Protein 1HTH (pdb70)

Sequence (31 aa):
SVSEIQLHNLGHLNEERVEWLRKKLQDVHNFSVSEIQLHNLGHLNEERVEWLRKKLQDVHNFSVSEIQLHNLGHLNEERVEWLRKKLQDVHNFSVSEIQLHNLGHLNEERVEWLRKKLQDVHNFSVSEIQLHNLGHLNEERVEWLRKKLQDVHNFSVSEIQLHNLGHLNEERVEW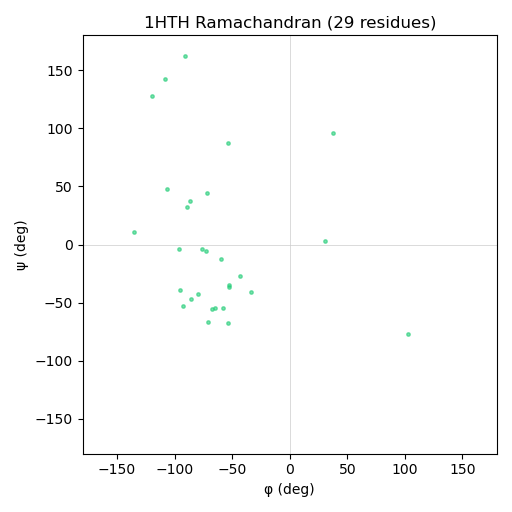LRKKLQDVHNFSVSEIQLHNLGHLNEERVEWLRKKLQDVHNFSVSEIQLHNLGHLNEERVEWLRKKLQDVHNFSVSEIQLHNLGHLNEERVEWLRKKLQDVHNFSVSEIQLHNLGHLNEERVEWLRKKLQDVHNF

Radius of gyration: 13.85 Å; Cα contacts (8 Å, |Δi|>4): 4; chains: 1; bounding box: 30×29×20 Å

GO terms:
  GO:0007186 G protein-coupled receptor signaling pathway (P, IDA)
  GO:0045944 positive regulation of transcription by RNA polymerase II (P, IDA)
  GO:0010468 regulation of gene expression (P, IDA)
  GO:0007189 adenylate cyclase-activating G protein-coupled receptor signaling pathway (P, IDA)
  GO:0009059 macromolecule biosynthetic process (P, IDA)
  GO:0051428 peptide hormone receptor binding (F, IDA)
  GO:0005179 hormone activity (F, IDA)
  GO:0005576 extracellular region (C, IDA)
  GO:0045725 positive regulation of glycogen biosynthetic process (P, IDA)
  GO:0046326 positive regulation of D-glucose import across plasma membrane (P, IDA)
  GO:0001501 skeletal system development (P, TAS)
  GO:0005179 hormone activity (F, TAS)
  GO:0046058 cAMP metabolic process (P, TAS)
  GO:0007186 G protein-coupled receptor signaling pathway (P, TAS)
  GO:0007267 cell-cell signaling (P, TAS)
  GO:0008628 hormone-mediated apoptotic signaling pathway (P, TAS)
  GO:0005576 extracellular region (C, TAS)
  GO:0005515 protein binding (F, IPI)
  GO:0010629 negative regulation of gene expression (P, IDA)
  GO:0051428 peptide hormone receptor binding (F, IMP)

Organism: Homo sapiens (NCBI:txid9606)

InterPro domains:
  IPR001415 Parathyroid hormone/parathyroid hormone-related protein [PF01279] (30-64)
  IPR001415 Parathyroid hormone/parathyroid hormone-related protein [PS00335] (33-43)
  IPR001415 Parathyroid hormone/parathyroid hormone-related protein [SM00087] (30-65)
  IPR003625 Parathyroid hormone [PIRSF001832] (1-115)
  IPR003625 Parathyroid hormone [PTHR10541] (1-115)

Solvent-accessible surface area: 3919 Å² total

Foldseek 3Di:
DDPPPPVVPPCDPVVVCVVVVVCVVVVPPPD

Nearest PDB structures (foldseek):
  2l1x-assembly1_A  TM=2.621E-01  e=1.800E-01  Homo sapiens

Structure (mmCIF, N/CA/C/O backbone):
data_1HTH
#
_entry.id   1HTH
#
_cell.length_a   1.000
_cell.length_b   1.000
_cell.length_c   1.000
_cell.angle_alpha   90.00
_cell.angle_beta   90.00
_cell.angle_gamma   90.00
#
_symmetry.space_group_name_H-M   'P 1'
#
loop_
_atom_site.group_PDB
_atom_site.id
_atom_site.type_symbol
_atom_site.label_atom_id
_atom_site.label_alt_id
_atom_site.label_comp_id
_atom_site.label_asym_id
_atom_site.label_entity_id
_atom_site.label_seq_id
_atom_site.pdbx_PDB_ins_code
_atom_site.Cartn_x
_atom_site.Cartn_y
_atom_site.Cartn_z
_atom_site.occupancy
_atom_site.B_iso_or_equiv
_atom_site.auth_seq_id
_atom_site.auth_comp_id
_atom_site.auth_asym_id
_atom_site.auth_atom_id
_atom_site.pdbx_PDB_model_num
ATOM 1 N N . SER A 1 1 ? 18.191 14.785 9.452 1.00 0.00 1 SER A N 1
ATOM 2 C CA . SER A 1 1 ? 17.152 15.150 8.448 1.00 0.00 1 SER A CA 1
ATOM 3 C C . SER A 1 1 ? 17.257 14.214 7.242 1.00 0.00 1 SER A C 1
ATOM 4 O O . SER A 1 1 ? 18.257 13.553 7.042 1.00 0.00 1 SER A O 1
ATOM 14 N N . VAL A 1 2 ? 16.234 14.156 6.434 1.00 0.00 2 VAL A N 1
ATOM 15 C CA . VAL A 1 2 ? 16.276 13.267 5.239 1.00 0.00 2 VAL A CA 1
ATOM 16 C C . VAL A 1 2 ? 16.398 14.125 3.976 1.00 0.00 2 VAL A C 1
ATOM 17 O O . VAL A 1 2 ? 15.827 15.193 3.883 1.00 0.00 2 VAL A O 1
ATOM 30 N N . SER A 1 3 ? 17.147 13.671 3.007 1.00 0.00 3 SER A N 1
ATOM 31 C CA . SER A 1 3 ? 17.313 14.469 1.759 1.00 0.00 3 SER A CA 1
ATOM 32 C C . SER A 1 3 ? 16.246 14.073 0.734 1.00 0.00 3 SER A C 1
ATOM 33 O O . SER A 1 3 ? 15.630 13.030 0.833 1.00 0.00 3 SER A O 1
ATOM 41 N N . GLU A 1 4 ? 16.027 14.903 -0.250 1.00 0.00 4 GLU A N 1
ATOM 42 C CA . GLU A 1 4 ? 15.005 14.588 -1.289 1.00 0.00 4 GLU A CA 1
ATOM 43 C C . GLU A 1 4 ? 15.442 13.350 -2.075 1.00 0.00 4 GLU A C 1
ATOM 44 O O . GLU A 1 4 ? 14.718 12.380 -2.180 1.00 0.00 4 GLU A O 1
ATOM 56 N N . ILE A 1 5 ? 16.625 13.377 -2.627 1.00 0.00 5 ILE A N 1
ATOM 57 C CA . ILE A 1 5 ? 17.117 12.203 -3.404 1.00 0.00 5 ILE A CA 1
ATOM 58 C C . ILE A 1 5 ? 17.839 11.240 -2.461 1.00 0.00 5 ILE A C 1
ATOM 59 O O . ILE A 1 5 ? 18.784 10.576 -2.841 1.00 0.00 5 ILE A O 1
ATOM 75 N N . GLN A 1 6 ? 17.408 11.163 -1.233 1.00 0.00 6 GLN A N 1
ATOM 76 C CA . GLN A 1 6 ? 18.074 10.250 -0.264 1.00 0.00 6 GLN A CA 1
ATOM 77 C C . GLN A 1 6 ? 17.584 8.817 -0.485 1.00 0.00 6 GLN A C 1
ATOM 78 O O . GLN A 1 6 ? 18.359 7.881 -0.464 1.00 0.00 6 GLN A O 1
ATOM 92 N N . LEU A 1 7 ? 16.309 8.630 -0.699 1.00 0.00 7 LEU A N 1
ATOM 93 C CA . LEU A 1 7 ? 15.800 7.247 -0.922 1.00 0.00 7 LEU A CA 1
ATOM 94 C C . LEU A 1 7 ? 16.237 6.761 -2.296 1.00 0.00 7 LEU A C 1
ATOM 95 O O . LEU A 1 7 ? 16.169 5.590 -2.613 1.00 0.00 7 LEU A O 1
ATOM 130 N N . HIS A 1 9 ? 19.290 7.287 -3.257 1.00 0.00 9 HIS A N 1
ATOM 131 C CA . HIS A 1 9 ? 20.727 6.967 -3.052 1.00 0.00 9 HIS A CA 1
ATOM 132 C C . HIS A 1 9 ? 20.853 5.523 -2.539 1.00 0.00 9 HIS A C 1
ATOM 133 O O . HIS A 1 9 ? 21.933 5.052 -2.243 1.00 0.00 9 HIS A O 1
ATOM 147 N N . ASN A 1 10 ? 19.755 4.824 -2.426 1.00 0.00 10 ASN A N 1
ATOM 148 C CA . ASN A 1 10 ? 19.813 3.420 -1.929 1.00 0.00 10 ASN A CA 1
ATOM 149 C C . ASN A 1 10 ? 19.925 2.458 -3.114 1.00 0.00 10 ASN A C 1
ATOM 150 O O . ASN A 1 10 ? 20.809 1.626 -3.167 1.00 0.00 10 ASN A O 1
ATOM 161 N N . LEU A 1 11 ? 19.039 2.565 -4.066 1.00 0.00 11 LEU A N 1
ATOM 162 C CA . LEU A 1 11 ? 19.101 1.655 -5.247 1.00 0.00 11 LEU A CA 1
ATOM 163 C C . LEU A 1 11 ? 18.898 2.467 -6.527 1.00 0.00 11 LEU A C 1
ATOM 164 O O . LEU A 1 11 ? 18.726 1.921 -7.599 1.00 0.00 11 LEU A O 1
ATOM 180 N N . GLY A 1 12 ? 18.920 3.768 -6.425 1.00 0.00 12 GLY A N 1
ATOM 181 C CA . GLY A 1 12 ? 18.731 4.614 -7.636 1.00 0.00 12 GLY A CA 1
ATOM 182 C C . GLY A 1 12 ? 20.071 5.237 -8.031 1.00 0.00 12 GLY A C 1
ATOM 183 O O . GLY A 1 12 ? 20.125 6.308 -8.603 1.00 0.00 12 GLY A O 1
ATOM 204 N N . HIS A 1 14 ? 23.453 2.907 -8.246 1.00 0.00 14 HIS A N 1
ATOM 205 C CA . HIS A 1 14 ? 24.247 1.839 -8.916 1.00 0.00 14 HIS A CA 1
ATOM 206 C C . HIS A 1 14 ? 24.493 0.694 -7.933 1.00 0.00 14 HIS A C 1
ATOM 207 O O . HIS A 1 14 ? 24.963 0.901 -6.832 1.00 0.00 14 HIS A O 1
ATOM 221 N N . LEU A 1 15 ? 24.185 -0.515 -8.319 1.00 0.00 15 LEU A N 1
ATOM 222 C CA . LEU A 1 15 ? 24.411 -1.665 -7.399 1.00 0.00 15 LEU A CA 1
ATOM 223 C C . LEU A 1 15 ? 25.907 -1.956 -7.304 1.00 0.00 15 LEU A C 1
ATOM 224 O O . LEU A 1 15 ? 26.349 -2.781 -6.529 1.00 0.00 15 LEU A O 1
ATOM 240 N N . ASN A 1 16 ? 26.680 -1.274 -8.088 1.00 0.00 16 ASN A N 1
ATOM 241 C CA . ASN A 1 16 ? 28.155 -1.479 -8.069 1.00 0.00 16 ASN A CA 1
ATOM 242 C C . ASN A 1 16 ? 28.801 -0.427 -7.163 1.00 0.00 16 ASN A C 1
ATOM 243 O O . ASN A 1 16 ? 29.995 -0.431 -6.941 1.00 0.00 16 ASN A O 1
ATOM 254 N N . GLU A 1 17 ? 28.017 0.484 -6.651 1.00 0.00 17 GLU A N 1
ATOM 255 C CA . GLU A 1 17 ? 28.574 1.550 -5.772 1.00 0.00 17 GLU A CA 1
ATOM 256 C C . GLU A 1 17 ? 28.633 1.057 -4.324 1.00 0.00 17 GLU A C 1
ATOM 257 O O . GLU A 1 17 ? 28.953 1.805 -3.421 1.00 0.00 17 GLU A O 1
ATOM 287 N N . GLU A 1 19 ? 29.557 -2.573 -3.684 1.00 0.00 19 GLU A N 1
ATOM 288 C CA . GLU A 1 19 ? 30.040 -3.982 -3.720 1.00 0.00 19 GLU A CA 1
ATOM 289 C C . GLU A 1 19 ? 31.319 -4.086 -2.888 1.00 0.00 19 GLU A C 1
ATOM 290 O O . GLU A 1 19 ? 31.305 -4.549 -1.765 1.00 0.00 19 GLU A O 1
ATOM 302 N N . ARG A 1 20 ? 32.423 -3.643 -3.425 1.00 0.00 20 ARG A N 1
ATOM 303 C CA . ARG A 1 20 ? 33.699 -3.701 -2.659 1.00 0.00 20 ARG A CA 1
ATOM 304 C C . ARG A 1 20 ? 33.810 -2.463 -1.783 1.00 0.00 20 ARG A C 1
ATOM 305 O O . ARG A 1 20 ? 34.081 -2.566 -0.617 1.00 0.00 20 ARG A O 1
ATOM 326 N N . VAL A 1 21 ? 33.556 -1.286 -2.292 1.00 0.00 21 VAL A N 1
ATOM 327 C CA . VAL A 1 21 ? 33.634 -0.092 -1.393 1.00 0.00 21 VAL A CA 1
ATOM 328 C C . VAL A 1 21 ? 32.953 -0.464 -0.075 1.00 0.00 21 VAL A C 1
ATOM 329 O O . VAL A 1 21 ? 33.303 0.015 0.986 1.00 0.00 21 VAL A O 1
ATOM 342 N N . GLU A 1 22 ? 32.030 -1.381 -0.146 1.00 0.00 22 GLU A N 1
ATOM 343 C CA . GLU A 1 22 ? 31.363 -1.881 1.074 1.00 0.00 22 GLU A CA 1
ATOM 344 C C . GLU A 1 22 ? 32.370 -2.725 1.837 1.00 0.00 22 GLU A C 1
ATOM 345 O O . GLU A 1 22 ? 32.780 -2.424 2.941 1.00 0.00 22 GLU A O 1
ATOM 357 N N . TRP A 1 23 ? 32.711 -3.820 1.238 1.00 0.00 23 TRP A N 1
ATOM 358 C CA . TRP A 1 23 ? 33.626 -4.779 1.862 1.00 0.00 23 TRP A CA 1
ATOM 359 C C . TRP A 1 23 ? 35.019 -4.174 1.959 1.00 0.00 23 TRP A C 1
ATOM 360 O O . TRP A 1 23 ? 35.583 -4.091 3.030 1.00 0.00 23 TRP A O 1
ATOM 381 N N . LEU A 1 24 ? 35.565 -3.740 0.868 1.00 0.00 24 LEU A N 1
ATOM 382 C CA . LEU A 1 24 ? 36.916 -3.110 0.881 1.00 0.00 24 LEU A CA 1
ATOM 383 C C . LEU A 1 24 ? 37.132 -2.339 2.190 1.00 0.00 24 LEU A C 1
ATOM 384 O O . LEU A 1 24 ? 38.198 -2.367 2.772 1.00 0.00 24 LEU A O 1
ATOM 400 N N . ARG A 1 25 ? 36.124 -1.646 2.651 1.00 0.00 25 ARG A N 1
ATOM 401 C CA . ARG A 1 25 ? 36.259 -0.865 3.915 1.00 0.00 25 ARG A CA 1
ATOM 402 C C . ARG A 1 25 ? 36.647 -1.799 5.065 1.00 0.00 25 ARG A C 1
ATOM 403 O O . ARG A 1 25 ? 37.627 -1.583 5.750 1.00 0.00 25 ARG A O 1
ATOM 424 N N . LYS A 1 26 ? 35.881 -2.831 5.288 1.00 0.00 26 LYS A N 1
ATOM 425 C CA . LYS A 1 26 ? 36.197 -3.774 6.399 1.00 0.00 26 LYS A CA 1
ATOM 426 C C . LYS A 1 26 ? 37.582 -4.397 6.185 1.00 0.00 26 LYS A C 1
ATOM 427 O O . LYS A 1 26 ? 38.134 -5.017 7.072 1.00 0.00 26 LYS A O 1
ATOM 446 N N . LYS A 1 27 ? 38.146 -4.243 5.018 1.00 0.00 27 LYS A N 1
ATOM 447 C CA . LYS A 1 27 ? 39.491 -4.834 4.757 1.00 0.00 27 LYS A CA 1
ATOM 448 C C . LYS A 1 27 ? 40.473 -4.398 5.848 1.00 0.00 27 LYS A C 1
ATOM 449 O O . LYS A 1 27 ? 41.350 -5.144 6.239 1.00 0.00 27 LYS A O 1
ATOM 468 N N . LEU A 1 28 ? 40.342 -3.197 6.339 1.00 0.00 28 LEU A N 1
ATOM 469 C CA . LEU A 1 28 ? 41.277 -2.720 7.399 1.00 0.00 28 LEU A CA 1
ATOM 470 C C . LEU A 1 28 ? 40.653 -2.937 8.779 1.00 0.00 28 LEU A C 1
ATOM 471 O O . LEU A 1 28 ? 41.326 -3.299 9.723 1.00 0.00 28 LEU A O 1
ATOM 487 N N . GLN A 1 29 ? 39.374 -2.717 8.907 1.00 0.00 29 GLN A N 1
ATOM 488 C CA . GLN A 1 29 ? 38.715 -2.908 10.230 1.00 0.00 29 GLN A CA 1
ATOM 489 C C . GLN A 1 29 ? 39.024 -4.311 10.759 1.00 0.00 29 GLN A C 1
ATOM 490 O O . GLN A 1 29 ? 39.721 -4.474 11.741 1.00 0.00 29 GLN A O 1
ATOM 504 N N . ASP A 1 30 ? 38.513 -5.325 10.116 1.00 0.00 30 ASP A N 1
ATOM 505 C CA . ASP A 1 30 ? 38.784 -6.714 10.585 1.00 0.00 30 ASP A CA 1
ATOM 506 C C . ASP A 1 30 ? 40.207 -7.121 10.193 1.00 0.00 30 ASP A C 1
ATOM 507 O O . ASP A 1 30 ? 40.667 -8.188 10.539 1.00 0.00 30 ASP A O 1
ATOM 516 N N . VAL A 1 31 ? 40.900 -6.273 9.474 1.00 0.00 31 VAL A N 1
ATOM 517 C CA . VAL A 1 31 ? 42.298 -6.588 9.048 1.00 0.00 31 VAL A CA 1
ATOM 518 C C . VAL A 1 31 ? 42.436 -8.074 8.706 1.00 0.00 31 VAL A C 1
ATOM 519 O O . VAL A 1 31 ? 42.644 -8.902 9.567 1.00 0.00 31 VAL A O 1
ATOM 532 N N . HIS A 1 32 ? 42.331 -8.412 7.448 1.00 0.00 32 HIS A N 1
ATOM 533 C CA . HIS A 1 32 ? 42.462 -9.836 7.032 1.00 0.00 32 HIS A CA 1
ATOM 534 C C . HIS A 1 32 ? 43.776 -10.402 7.568 1.00 0.00 32 HIS A C 1
ATOM 535 O O . HIS A 1 32 ? 44.794 -10.380 6.904 1.00 0.00 32 HIS A O 1
ATOM 549 N N . ASN A 1 33 ? 43.758 -10.904 8.767 1.00 0.00 33 ASN A N 1
ATOM 550 C CA . ASN A 1 33 ? 45.001 -11.472 9.362 1.00 0.00 33 ASN A CA 1
ATOM 551 C C . ASN A 1 33 ? 45.601 -12.509 8.410 1.00 0.00 33 ASN A C 1
ATOM 552 O O . ASN A 1 33 ? 46.804 -12.630 8.287 1.00 0.00 33 ASN A O 1
ATOM 563 N N . PHE A 1 34 ? 44.773 -13.261 7.737 1.00 0.00 34 PHE A N 1
ATOM 564 C CA . PHE A 1 34 ? 45.297 -14.291 6.795 1.00 0.00 34 PHE A CA 1
ATOM 565 C C . PHE A 1 34 ? 46.107 -15.330 7.572 1.00 0.00 34 PHE A C 1
ATOM 566 O O . PHE A 1 34 ? 46.297 -15.135 8.762 1.00 0.00 34 PHE A O 1
ATOM 584 N N . SER A 1 1 ? 4.788 -16.403 -5.283 1.00 0.00 1 SER A N 2
ATOM 585 C CA . SER A 1 1 ? 5.348 -15.606 -6.411 1.00 0.00 1 SER A CA 2
ATOM 586 C C . SER A 1 1 ? 6.262 -14.510 -5.860 1.00 0.00 1 SER A C 2
ATOM 587 O O . SER A 1 1 ? 5.834 -13.648 -5.117 1.00 0.00 1 SER A O 2
ATOM 597 N N . VAL A 1 2 ? 7.517 -14.531 -6.219 1.00 0.00 2 VAL A N 2
ATOM 598 C CA . VAL A 1 2 ? 8.452 -13.487 -5.715 1.00 0.00 2 VAL A CA 2
ATOM 599 C C . VAL A 1 2 ? 9.229 -12.890 -6.889 1.00 0.00 2 VAL A C 2
ATOM 600 O O . VAL A 1 2 ? 9.568 -13.575 -7.835 1.00 0.00 2 VAL A O 2
ATOM 613 N N . SER A 1 3 ? 9.514 -11.617 -6.839 1.00 0.00 3 SER A N 2
ATOM 614 C CA . SER A 1 3 ? 10.270 -10.976 -7.953 1.00 0.00 3 SER A CA 2
ATOM 615 C C . SER A 1 3 ? 11.764 -10.975 -7.622 1.00 0.00 3 SER A C 2
ATOM 616 O O . SER A 1 3 ? 12.204 -10.322 -6.697 1.00 0.00 3 SER A O 2
ATOM 624 N N . GLU A 1 4 ? 12.548 -11.702 -8.371 1.00 0.00 4 GLU A N 2
ATOM 625 C CA . GLU A 1 4 ? 14.012 -11.740 -8.098 1.00 0.00 4 GLU A CA 2
ATOM 626 C C . GLU A 1 4 ? 14.610 -10.351 -8.330 1.00 0.00 4 GLU A C 2
ATOM 627 O O . GLU A 1 4 ? 15.466 -9.903 -7.593 1.00 0.00 4 GLU A O 2
ATOM 639 N N . ILE A 1 5 ? 14.168 -9.668 -9.349 1.00 0.00 5 ILE A N 2
ATOM 640 C CA . ILE A 1 5 ? 14.716 -8.311 -9.627 1.00 0.00 5 ILE A CA 2
ATOM 641 C C . ILE A 1 5 ? 13.867 -7.259 -8.913 1.00 0.00 5 ILE A C 2
ATOM 642 O O . ILE A 1 5 ? 13.627 -6.185 -9.429 1.00 0.00 5 ILE A O 2
ATOM 658 N N . GLN A 1 6 ? 13.413 -7.555 -7.726 1.00 0.00 6 GLN A N 2
ATOM 659 C CA . GLN A 1 6 ? 12.584 -6.569 -6.978 1.00 0.00 6 GLN A CA 2
ATOM 660 C C . GLN A 1 6 ? 13.193 -6.349 -5.593 1.00 0.00 6 GLN A C 2
ATOM 661 O O . GLN A 1 6 ? 13.324 -5.230 -5.137 1.00 0.00 6 GLN A O 2
ATOM 675 N N . LEU A 1 7 ? 13.575 -7.401 -4.919 1.00 0.00 7 LEU A N 2
ATOM 676 C CA . LEU A 1 7 ? 14.180 -7.225 -3.570 1.00 0.00 7 LEU A CA 2
ATOM 677 C C . LEU A 1 7 ? 15.571 -6.623 -3.715 1.00 0.00 7 LEU A C 2
ATOM 678 O O . LEU A 1 7 ? 16.177 -6.176 -2.762 1.00 0.00 7 LEU A O 2
ATOM 713 N N . HIS A 1 9 ? 15.977 -4.136 -5.829 1.00 0.00 9 HIS A N 2
ATOM 714 C CA . HIS A 1 9 ? 15.622 -2.712 -6.052 1.00 0.00 9 HIS A CA 2
ATOM 715 C C . HIS A 1 9 ? 15.352 -2.061 -4.686 1.00 0.00 9 HIS A C 2
ATOM 716 O O . HIS A 1 9 ? 15.192 -0.861 -4.577 1.00 0.00 9 HIS A O 2
ATOM 730 N N . ASN A 1 10 ? 15.299 -2.853 -3.645 1.00 0.00 10 ASN A N 2
ATOM 731 C CA . ASN A 1 10 ? 15.039 -2.299 -2.288 1.00 0.00 10 ASN A CA 2
ATOM 732 C C . ASN A 1 10 ? 16.175 -1.352 -1.900 1.00 0.00 10 ASN A C 2
ATOM 733 O O . ASN A 1 10 ? 16.022 -0.498 -1.050 1.00 0.00 10 ASN A O 2
ATOM 744 N N . LEU A 1 11 ? 17.316 -1.498 -2.514 1.00 0.00 11 LEU A N 2
ATOM 745 C CA . LEU A 1 11 ? 18.461 -0.608 -2.179 1.00 0.00 11 LEU A CA 2
ATOM 746 C C . LEU A 1 11 ? 18.354 0.683 -2.992 1.00 0.00 11 LEU A C 2
ATOM 747 O O . LEU A 1 11 ? 17.779 1.659 -2.552 1.00 0.00 11 LEU A O 2
ATOM 763 N N . GLY A 1 12 ? 18.898 0.695 -4.178 1.00 0.00 12 GLY A N 2
ATOM 764 C CA . GLY A 1 12 ? 18.822 1.922 -5.020 1.00 0.00 12 GLY A CA 2
ATOM 765 C C . GLY A 1 12 ? 20.053 2.794 -4.773 1.00 0.00 12 GLY A C 2
ATOM 766 O O . GLY A 1 12 ? 20.468 3.552 -5.627 1.00 0.00 12 GLY A O 2
ATOM 787 N N . HIS A 1 14 ? 21.662 5.743 -2.340 1.00 0.00 14 HIS A N 2
ATOM 788 C CA . HIS A 1 14 ? 21.301 7.189 -2.358 1.00 0.00 14 HIS A CA 2
ATOM 789 C C . HIS A 1 14 ? 22.501 8.032 -1.896 1.00 0.00 14 HIS A C 2
ATOM 790 O O . HIS A 1 14 ? 23.570 7.960 -2.470 1.00 0.00 14 HIS A O 2
ATOM 804 N N . LEU A 1 15 ? 22.344 8.830 -0.865 1.00 0.00 15 LEU A N 2
ATOM 805 C CA . LEU A 1 15 ? 23.487 9.659 -0.388 1.00 0.00 15 LEU A CA 2
ATOM 806 C C . LEU A 1 15 ? 24.318 8.847 0.600 1.00 0.00 15 LEU A C 2
ATOM 807 O O . LEU A 1 15 ? 25.135 9.375 1.329 1.00 0.00 15 LEU A O 2
ATOM 823 N N . ASN A 1 16 ? 24.111 7.564 0.630 1.00 0.00 16 ASN A N 2
ATOM 824 C CA . ASN A 1 16 ? 24.880 6.701 1.571 1.00 0.00 16 ASN A CA 2
ATOM 825 C C . ASN A 1 16 ? 26.134 6.168 0.874 1.00 0.00 16 ASN A C 2
ATOM 826 O O . ASN A 1 16 ? 26.918 5.446 1.458 1.00 0.00 16 ASN A O 2
ATOM 837 N N . GLU A 1 17 ? 26.329 6.507 -0.370 1.00 0.00 17 GLU A N 2
ATOM 838 C CA . GLU A 1 17 ? 27.530 6.006 -1.095 1.00 0.00 17 GLU A CA 2
ATOM 839 C C . GLU A 1 17 ? 28.656 7.040 -1.020 1.00 0.00 17 GLU A C 2
ATOM 840 O O . GLU A 1 17 ? 29.822 6.702 -1.078 1.00 0.00 17 GLU A O 2
ATOM 870 N N . GLU A 1 19 ? 29.297 8.790 1.510 1.00 0.00 19 GLU A N 2
ATOM 871 C CA . GLU A 1 19 ? 29.621 8.984 2.953 1.00 0.00 19 GLU A CA 2
ATOM 872 C C . GLU A 1 19 ? 30.794 8.072 3.316 1.00 0.00 19 GLU A C 2
ATOM 873 O O . GLU A 1 19 ? 31.606 8.381 4.165 1.00 0.00 19 GLU A O 2
ATOM 885 N N . ARG A 1 20 ? 30.880 6.948 2.663 1.00 0.00 20 ARG A N 2
ATOM 886 C CA . ARG A 1 20 ? 31.987 5.988 2.934 1.00 0.00 20 ARG A CA 2
ATOM 887 C C . ARG A 1 20 ? 33.230 6.418 2.172 1.00 0.00 20 ARG A C 2
ATOM 888 O O . ARG A 1 20 ? 34.312 6.362 2.692 1.00 0.00 20 ARG A O 2
ATOM 909 N N . VAL A 1 21 ? 33.112 6.886 0.961 1.00 0.00 21 VAL A N 2
ATOM 910 C CA . VAL A 1 21 ? 34.350 7.329 0.255 1.00 0.00 21 VAL A CA 2
ATOM 911 C C . VAL A 1 21 ? 35.177 8.146 1.243 1.00 0.00 21 VAL A C 2
ATOM 912 O O . VAL A 1 21 ? 36.391 8.179 1.194 1.00 0.00 21 VAL A O 2
ATOM 925 N N . GLU A 1 22 ? 34.510 8.743 2.188 1.00 0.00 22 GLU A N 2
ATOM 926 C CA . GLU A 1 22 ? 35.214 9.492 3.248 1.00 0.00 22 GLU A CA 2
ATOM 927 C C . GLU A 1 22 ? 35.907 8.478 4.132 1.00 0.00 22 GLU A C 2
ATOM 928 O O . GLU A 1 22 ? 37.116 8.365 4.191 1.00 0.00 22 GLU A O 2
ATOM 940 N N . TRP A 1 23 ? 35.097 7.776 4.854 1.00 0.00 23 TRP A N 2
ATOM 941 C CA . TRP A 1 23 ? 35.590 6.780 5.805 1.00 0.00 23 TRP A CA 2
ATOM 942 C C . TRP A 1 23 ? 36.363 5.710 5.060 1.00 0.00 23 TRP A C 2
ATOM 943 O O . TRP A 1 23 ? 37.525 5.480 5.330 1.00 0.00 23 TRP A O 2
ATOM 964 N N . LEU A 1 24 ? 35.732 5.048 4.143 1.00 0.00 24 LEU A N 2
ATOM 965 C CA . LEU A 1 24 ? 36.409 3.971 3.377 1.00 0.00 24 LEU A CA 2
ATOM 966 C C . LEU A 1 24 ? 37.883 4.320 3.153 1.00 0.00 24 LEU A C 2
ATOM 967 O O . LEU A 1 24 ? 38.765 3.532 3.428 1.00 0.00 24 LEU A O 2
ATOM 983 N N . ARG A 1 25 ? 38.158 5.498 2.663 1.00 0.00 25 ARG A N 2
ATOM 984 C CA . ARG A 1 25 ? 39.575 5.892 2.435 1.00 0.00 25 ARG A CA 2
ATOM 985 C C . ARG A 1 25 ? 40.380 5.612 3.704 1.00 0.00 25 ARG A C 2
ATOM 986 O O . ARG A 1 25 ? 41.329 4.853 3.696 1.00 0.00 25 ARG A O 2
ATOM 1007 N N . LYS A 1 26 ? 39.999 6.211 4.799 1.00 0.00 26 LYS A N 2
ATOM 1008 C CA . LYS A 1 26 ? 40.729 5.973 6.074 1.00 0.00 26 LYS A CA 2
ATOM 1009 C C . LYS A 1 26 ? 40.314 4.610 6.634 1.00 0.00 26 LYS A C 2
ATOM 1010 O O . LYS A 1 26 ? 39.732 3.802 5.938 1.00 0.00 26 LYS A O 2
ATOM 1029 N N . LYS A 1 27 ? 40.608 4.341 7.878 1.00 0.00 27 LYS A N 2
ATOM 1030 C CA . LYS A 1 27 ? 40.225 3.023 8.461 1.00 0.00 27 LYS A CA 2
ATOM 1031 C C . LYS A 1 27 ? 40.927 1.909 7.684 1.00 0.00 27 LYS A C 2
ATOM 1032 O O . LYS A 1 27 ? 42.017 1.495 8.027 1.00 0.00 27 LYS A O 2
ATOM 1051 N N . LEU A 1 28 ? 40.320 1.422 6.636 1.00 0.00 28 LEU A N 2
ATOM 1052 C CA . LEU A 1 28 ? 40.968 0.341 5.843 1.00 0.00 28 LEU A CA 2
ATOM 1053 C C . LEU A 1 28 ? 42.433 0.710 5.604 1.00 0.00 28 LEU A C 2
ATOM 1054 O O . LEU A 1 28 ? 43.326 -0.090 5.800 1.00 0.00 28 LEU A O 2
ATOM 1070 N N . GLN A 1 29 ? 42.686 1.920 5.186 1.00 0.00 29 GLN A N 2
ATOM 1071 C CA . GLN A 1 29 ? 44.092 2.345 4.939 1.00 0.00 29 GLN A CA 2
ATOM 1072 C C . GLN A 1 29 ? 44.965 1.904 6.115 1.00 0.00 29 GLN A C 2
ATOM 1073 O O . GLN A 1 29 ? 44.967 2.519 7.163 1.00 0.00 29 GLN A O 2
ATOM 1087 N N . ASP A 1 30 ? 45.705 0.843 5.952 1.00 0.00 30 ASP A N 2
ATOM 1088 C CA . ASP A 1 30 ? 46.575 0.366 7.063 1.00 0.00 30 ASP A CA 2
ATOM 1089 C C . ASP A 1 30 ? 47.312 -0.900 6.622 1.00 0.00 30 ASP A C 2
ATOM 1090 O O . ASP A 1 30 ? 48.470 -1.094 6.934 1.00 0.00 30 ASP A O 2
ATOM 1099 N N . VAL A 1 31 ? 46.647 -1.760 5.899 1.00 0.00 31 VAL A N 2
ATOM 1100 C CA . VAL A 1 31 ? 47.299 -3.018 5.428 1.00 0.00 31 VAL A CA 2
ATOM 1101 C C . VAL A 1 31 ? 48.168 -3.612 6.540 1.00 0.00 31 VAL A C 2
ATOM 1102 O O . VAL A 1 31 ? 49.121 -4.319 6.278 1.00 0.00 31 VAL A O 2
ATOM 1115 N N . HIS A 1 32 ? 47.840 -3.341 7.777 1.00 0.00 32 HIS A N 2
ATOM 1116 C CA . HIS A 1 32 ? 48.639 -3.895 8.913 1.00 0.00 32 HIS A CA 2
ATOM 1117 C C . HIS A 1 32 ? 50.131 -3.870 8.567 1.00 0.00 32 HIS A C 2
ATOM 1118 O O . HIS A 1 32 ? 50.826 -4.858 8.701 1.00 0.00 32 HIS A O 2
ATOM 1132 N N . ASN A 1 33 ? 50.629 -2.748 8.125 1.00 0.00 33 ASN A N 2
ATOM 1133 C CA . ASN A 1 33 ? 52.075 -2.661 7.774 1.00 0.00 33 ASN A CA 2
ATOM 1134 C C . ASN A 1 33 ? 52.864 -2.172 8.990 1.00 0.00 33 ASN A C 2
ATOM 1135 O O . ASN A 1 33 ? 53.875 -1.511 8.861 1.00 0.00 33 ASN A O 2
ATOM 1146 N N . PHE A 1 34 ? 52.405 -2.488 10.171 1.00 0.00 34 PHE A N 2
ATOM 1147 C CA . PHE A 1 34 ? 53.121 -2.037 11.402 1.00 0.00 34 PHE A CA 2
ATOM 1148 C C . PHE A 1 34 ? 53.562 -0.582 11.229 1.00 0.00 34 PHE A C 2
ATOM 1149 O O . PHE A 1 34 ? 54.645 -0.254 11.683 1.00 0.00 34 PHE A O 2
ATOM 1167 N N . SER A 1 1 ? 24.687 17.855 -13.654 1.00 0.00 1 SER A N 3
ATOM 1168 C CA . SER A 1 1 ? 23.303 17.329 -13.819 1.00 0.00 1 SER A CA 3
ATOM 1169 C C . SER A 1 1 ? 23.222 15.915 -13.241 1.00 0.00 1 SER A C 3
ATOM 1170 O O . SER A 1 1 ? 22.781 14.991 -13.896 1.00 0.00 1 SER A O 3
ATOM 1180 N N . VAL A 1 2 ? 23.646 15.736 -12.020 1.00 0.00 2 VAL A N 3
ATOM 1181 C CA . VAL A 1 2 ? 23.592 14.379 -11.406 1.00 0.00 2 VAL A CA 3
ATOM 1182 C C . VAL A 1 2 ? 22.841 14.448 -10.073 1.00 0.00 2 VAL A C 3
ATOM 1183 O O . VAL A 1 2 ? 23.136 15.265 -9.224 1.00 0.00 2 VAL A O 3
ATOM 1196 N N . SER A 1 3 ? 21.873 13.593 -9.886 1.00 0.00 3 SER A N 3
ATOM 1197 C CA . SER A 1 3 ? 21.101 13.602 -8.611 1.00 0.00 3 SER A CA 3
ATOM 1198 C C . SER A 1 3 ? 21.739 12.621 -7.627 1.00 0.00 3 SER A C 3
ATOM 1199 O O . SER A 1 3 ? 21.095 12.118 -6.727 1.00 0.00 3 SER A O 3
ATOM 1207 N N . GLU A 1 4 ? 22.998 12.341 -7.799 1.00 0.00 4 GLU A N 3
ATOM 1208 C CA . GLU A 1 4 ? 23.690 11.386 -6.887 1.00 0.00 4 GLU A CA 3
ATOM 1209 C C . GLU A 1 4 ? 23.694 11.935 -5.457 1.00 0.00 4 GLU A C 3
ATOM 1210 O O . GLU A 1 4 ? 23.576 11.195 -4.500 1.00 0.00 4 GLU A O 3
ATOM 1222 N N . ILE A 1 5 ? 23.836 13.223 -5.299 1.00 0.00 5 ILE A N 3
ATOM 1223 C CA . ILE A 1 5 ? 23.855 13.804 -3.926 1.00 0.00 5 ILE A CA 3
ATOM 1224 C C . ILE A 1 5 ? 22.432 14.154 -3.495 1.00 0.00 5 ILE A C 3
ATOM 1225 O O . ILE A 1 5 ? 22.217 14.970 -2.621 1.00 0.00 5 ILE A O 3
ATOM 1241 N N . GLN A 1 6 ? 21.459 13.533 -4.095 1.00 0.00 6 GLN A N 3
ATOM 1242 C CA . GLN A 1 6 ? 20.046 13.814 -3.718 1.00 0.00 6 GLN A CA 3
ATOM 1243 C C . GLN A 1 6 ? 19.419 12.531 -3.177 1.00 0.00 6 GLN A C 3
ATOM 1244 O O . GLN A 1 6 ? 18.770 12.533 -2.150 1.00 0.00 6 GLN A O 3
ATOM 1258 N N . LEU A 1 7 ? 19.620 11.428 -3.849 1.00 0.00 7 LEU A N 3
ATOM 1259 C CA . LEU A 1 7 ? 19.043 10.152 -3.349 1.00 0.00 7 LEU A CA 3
ATOM 1260 C C . LEU A 1 7 ? 19.778 9.736 -2.079 1.00 0.00 7 LEU A C 3
ATOM 1261 O O . LEU A 1 7 ? 19.379 8.829 -1.375 1.00 0.00 7 LEU A O 3
ATOM 1296 N N . HIS A 1 9 ? 20.354 12.010 0.253 1.00 0.00 9 HIS A N 3
ATOM 1297 C CA . HIS A 1 9 ? 19.734 12.887 1.280 1.00 0.00 9 HIS A CA 3
ATOM 1298 C C . HIS A 1 9 ? 18.582 12.130 1.956 1.00 0.00 9 HIS A C 3
ATOM 1299 O O . HIS A 1 9 ? 18.453 12.122 3.165 1.00 0.00 9 HIS A O 3
ATOM 1313 N N . ASN A 1 10 ? 17.747 11.497 1.179 1.00 0.00 10 ASN A N 3
ATOM 1314 C CA . ASN A 1 10 ? 16.603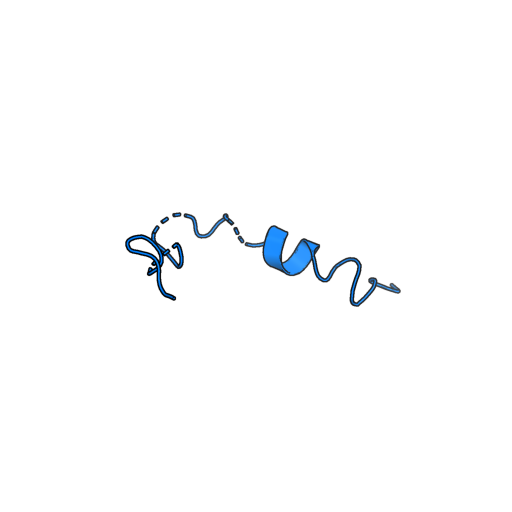 10.743 1.763 1.00 0.00 10 ASN A CA 3
ATOM 1315 C C . ASN A 1 10 ? 17.130 9.627 2.667 1.00 0.00 10 ASN A C 3
ATOM 1316 O O . ASN A 1 10 ? 16.418 9.108 3.503 1.00 0.00 10 ASN A O 3
ATOM 1327 N N . LEU A 1 11 ? 18.370 9.249 2.507 1.00 0.00 11 LEU A N 3
ATOM 1328 C CA . LEU A 1 11 ? 18.928 8.163 3.361 1.00 0.00 11 LEU A CA 3
ATOM 1329 C C . LEU A 1 11 ? 20.209 8.643 4.043 1.00 0.00 11 LEU A C 3
ATOM 1330 O O . LEU A 1 11 ? 21.304 8.298 3.644 1.00 0.00 11 LEU A O 3
ATOM 1346 N N . GLY A 1 12 ? 20.082 9.432 5.073 1.00 0.00 12 GLY A N 3
ATOM 1347 C CA . GLY A 1 12 ? 21.293 9.929 5.786 1.00 0.00 12 GLY A CA 3
ATOM 1348 C C . GLY A 1 12 ? 21.532 9.067 7.026 1.00 0.00 12 GLY A C 3
ATOM 1349 O O . GLY A 1 12 ? 22.411 8.229 7.042 1.00 0.00 12 GLY A O 3
ATOM 1370 N N . HIS A 1 14 ? 23.262 9.017 9.294 1.00 0.00 14 HIS A N 3
ATOM 1371 C CA . HIS A 1 14 ? 24.702 8.705 9.498 1.00 0.00 14 HIS A CA 3
ATOM 1372 C C . HIS A 1 14 ? 25.183 7.789 8.370 1.00 0.00 14 HIS A C 3
ATOM 1373 O O . HIS A 1 14 ? 24.597 6.757 8.107 1.00 0.00 14 HIS A O 3
ATOM 1387 N N . LEU A 1 15 ? 26.242 8.153 7.701 1.00 0.00 15 LEU A N 3
ATOM 1388 C CA . LEU A 1 15 ? 26.750 7.295 6.592 1.00 0.00 15 LEU A CA 3
ATOM 1389 C C . LEU A 1 15 ? 27.722 6.255 7.152 1.00 0.00 15 LEU A C 3
ATOM 1390 O O . LEU A 1 15 ? 28.555 5.722 6.446 1.00 0.00 15 LEU A O 3
ATOM 1406 N N . ASN A 1 16 ? 27.623 5.966 8.419 1.00 0.00 16 ASN A N 3
ATOM 1407 C CA . ASN A 1 16 ? 28.538 4.964 9.037 1.00 0.00 16 ASN A CA 3
ATOM 1408 C C . ASN A 1 16 ? 27.908 3.569 8.967 1.00 0.00 16 ASN A C 3
ATOM 1409 O O . ASN A 1 16 ? 28.508 2.587 9.357 1.00 0.00 16 ASN A O 3
ATOM 1420 N N . GLU A 1 17 ? 26.700 3.474 8.483 1.00 0.00 17 GLU A N 3
ATOM 1421 C CA . GLU A 1 17 ? 26.032 2.145 8.401 1.00 0.00 17 GLU A CA 3
ATOM 1422 C C . GLU A 1 17 ? 26.556 1.372 7.190 1.00 0.00 17 GLU A C 3
ATOM 1423 O O . GLU A 1 17 ? 26.789 0.181 7.256 1.00 0.00 17 GLU A O 3
ATOM 1453 N N . GLU A 1 19 ? 29.430 1.638 5.854 1.00 0.00 19 GLU A N 3
ATOM 1454 C CA . GLU A 1 19 ? 30.910 1.825 5.807 1.00 0.00 19 GLU A CA 3
ATOM 1455 C C . GLU A 1 19 ? 31.600 0.468 5.633 1.00 0.00 19 GLU A C 3
ATOM 1456 O O . GLU A 1 19 ? 32.472 0.309 4.803 1.00 0.00 19 GLU A O 3
ATOM 1468 N N . ARG A 1 20 ? 31.219 -0.511 6.409 1.00 0.00 20 ARG A N 3
ATOM 1469 C CA . ARG A 1 20 ? 31.858 -1.854 6.283 1.00 0.00 20 ARG A CA 3
ATOM 1470 C C . ARG A 1 20 ? 31.160 -2.640 5.182 1.00 0.00 20 ARG A C 3
ATOM 1471 O O . ARG A 1 20 ? 31.786 -3.074 4.254 1.00 0.00 20 ARG A O 3
ATOM 1492 N N . VAL A 1 21 ? 29.866 -2.811 5.224 1.00 0.00 21 VAL A N 3
ATOM 1493 C CA . VAL A 1 21 ? 29.223 -3.560 4.100 1.00 0.00 21 VAL A CA 3
ATOM 1494 C C . VAL A 1 21 ? 29.822 -3.029 2.796 1.00 0.00 21 VAL A C 3
ATOM 1495 O O . VAL A 1 21 ? 29.933 -3.724 1.806 1.00 0.00 21 VAL A O 3
ATOM 1508 N N . GLU A 1 22 ? 30.273 -1.805 2.838 1.00 0.00 22 GLU A N 3
ATOM 1509 C CA . GLU A 1 22 ? 30.949 -1.197 1.672 1.00 0.00 22 GLU A CA 3
ATOM 1510 C C . GLU A 1 22 ? 32.308 -1.861 1.525 1.00 0.00 22 GLU A C 3
ATOM 1511 O O . GLU A 1 22 ? 32.610 -2.545 0.568 1.00 0.00 22 GLU A O 3
ATOM 1523 N N . TRP A 1 23 ? 33.132 -1.587 2.482 1.00 0.00 23 TRP A N 3
ATOM 1524 C CA . TRP A 1 23 ? 34.510 -2.087 2.486 1.00 0.00 23 TRP A CA 3
ATOM 1525 C C . TRP A 1 23 ? 34.505 -3.593 2.680 1.00 0.00 23 TRP A C 3
ATOM 1526 O O . TRP A 1 23 ? 35.027 -4.328 1.869 1.00 0.00 23 TRP A O 3
ATOM 1547 N N . LEU A 1 24 ? 33.903 -4.061 3.715 1.00 0.00 24 LEU A N 3
ATOM 1548 C CA . LEU A 1 24 ? 33.830 -5.525 3.940 1.00 0.00 24 LEU A CA 3
ATOM 1549 C C . LEU A 1 24 ? 33.520 -6.232 2.612 1.00 0.00 24 LEU A C 3
ATOM 1550 O O . LEU A 1 24 ? 34.013 -7.308 2.337 1.00 0.00 24 LEU A O 3
ATOM 1566 N N . ARG A 1 25 ? 32.687 -5.635 1.796 1.00 0.00 25 ARG A N 3
ATOM 1567 C CA . ARG A 1 25 ? 32.315 -6.262 0.490 1.00 0.00 25 ARG A CA 3
ATOM 1568 C C . ARG A 1 25 ? 33.564 -6.737 -0.254 1.00 0.00 25 ARG A C 3
ATOM 1569 O O . ARG A 1 25 ? 33.618 -7.849 -0.742 1.00 0.00 25 ARG A O 3
ATOM 1590 N N . LYS A 1 26 ? 34.563 -5.904 -0.361 1.00 0.00 26 LYS A N 3
ATOM 1591 C CA . LYS A 1 26 ? 35.803 -6.306 -1.089 1.00 0.00 26 LYS A CA 3
ATOM 1592 C C . LYS A 1 26 ? 36.698 -7.173 -0.191 1.00 0.00 26 LYS A C 3
ATOM 1593 O O . LYS A 1 26 ? 37.909 -7.082 -0.242 1.00 0.00 26 LYS A O 3
ATOM 1612 N N . LYS A 1 27 ? 36.121 -8.022 0.617 1.00 0.00 27 LYS A N 3
ATOM 1613 C CA . LYS A 1 27 ? 36.944 -8.897 1.497 1.00 0.00 27 LYS A CA 3
ATOM 1614 C C . LYS A 1 27 ? 36.776 -10.346 1.039 1.00 0.00 27 LYS A C 3
ATOM 1615 O O . LYS A 1 27 ? 37.679 -11.152 1.142 1.00 0.00 27 LYS A O 3
ATOM 1634 N N . LEU A 1 28 ? 35.622 -10.678 0.528 1.00 0.00 28 LEU A N 3
ATOM 1635 C CA . LEU A 1 28 ? 35.384 -12.069 0.054 1.00 0.00 28 LEU A CA 3
ATOM 1636 C C . LEU A 1 28 ? 35.643 -12.135 -1.453 1.00 0.00 28 LEU A C 3
ATOM 1637 O O . LEU A 1 28 ? 36.050 -13.151 -1.980 1.00 0.00 28 LEU A O 3
ATOM 1653 N N . GLN A 1 29 ? 35.415 -11.053 -2.149 1.00 0.00 29 GLN A N 3
ATOM 1654 C CA . GLN A 1 29 ? 35.654 -11.048 -3.620 1.00 0.00 29 GLN A CA 3
ATOM 1655 C C . GLN A 1 29 ? 37.142 -11.277 -3.888 1.00 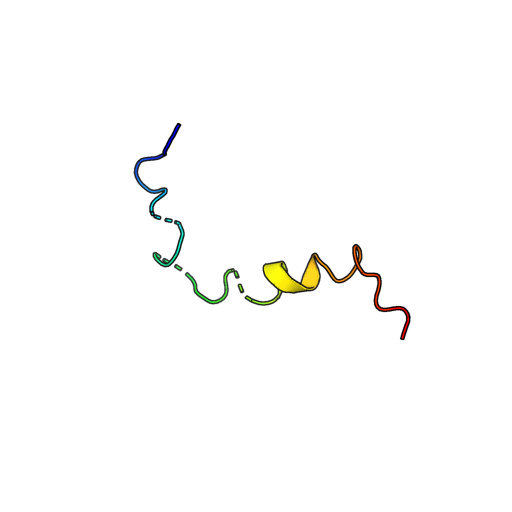0.00 29 GLN A C 3
ATOM 1656 O O . GLN A 1 29 ? 37.549 -11.541 -5.002 1.00 0.00 29 GLN A O 3
ATOM 1670 N N . ASP A 1 30 ? 37.956 -11.184 -2.873 1.00 0.00 30 ASP A N 3
ATOM 1671 C CA . ASP A 1 30 ? 39.418 -11.404 -3.068 1.00 0.00 30 ASP A CA 3
ATOM 1672 C C . ASP A 1 30 ? 39.775 -12.817 -2.606 1.00 0.00 30 ASP A C 3
ATOM 1673 O O . ASP A 1 30 ? 40.662 -13.013 -1.799 1.00 0.00 30 ASP A O 3
ATOM 1682 N N . VAL A 1 31 ? 39.087 -13.804 -3.112 1.00 0.00 31 VAL A N 3
ATOM 1683 C CA . VAL A 1 31 ? 39.382 -15.205 -2.704 1.00 0.00 31 VAL A CA 3
ATOM 1684 C C . VAL A 1 31 ? 39.915 -15.985 -3.905 1.00 0.00 31 VAL A C 3
ATOM 1685 O O . VAL A 1 31 ? 39.177 -16.652 -4.602 1.00 0.00 31 VAL A O 3
ATOM 1698 N N . HIS A 1 32 ? 41.193 -15.911 -4.148 1.00 0.00 32 HIS A N 3
ATOM 1699 C CA . HIS A 1 32 ? 41.777 -16.653 -5.299 1.00 0.00 32 HIS A CA 3
ATOM 1700 C C . HIS A 1 32 ? 42.290 -18.010 -4.815 1.00 0.00 32 HIS A C 3
ATOM 1701 O O . HIS A 1 32 ? 42.980 -18.714 -5.525 1.00 0.00 32 HIS A O 3
ATOM 1715 N N . ASN A 1 33 ? 41.957 -18.382 -3.608 1.00 0.00 33 ASN A N 3
ATOM 1716 C CA . ASN A 1 33 ? 42.423 -19.693 -3.075 1.00 0.00 33 ASN A CA 3
ATOM 1717 C C . ASN A 1 33 ? 41.683 -20.825 -3.789 1.00 0.00 33 ASN A C 3
ATOM 1718 O O . ASN A 1 33 ? 42.241 -21.868 -4.063 1.00 0.00 33 ASN A O 3
ATOM 1729 N N . PHE A 1 34 ? 40.428 -20.628 -4.091 1.00 0.00 34 PHE A N 3
ATOM 1730 C CA . PHE A 1 34 ? 39.654 -21.694 -4.787 1.00 0.00 34 PHE A CA 3
ATOM 1731 C C . PHE A 1 34 ? 39.756 -21.494 -6.300 1.00 0.00 34 PHE A C 3
ATOM 1732 O O . PHE A 1 34 ? 39.283 -20.475 -6.777 1.00 0.00 34 PHE A O 3
ATOM 1750 N N . SER A 1 1 ? -1.569 9.116 -4.092 1.00 0.00 1 SER A N 4
ATOM 1751 C CA . SER A 1 1 ? -1.067 8.954 -5.485 1.00 0.00 1 SER A CA 4
ATOM 1752 C C . SER A 1 1 ? 0.182 9.816 -5.679 1.00 0.00 1 SER A C 4
ATOM 1753 O O . SER A 1 1 ? 0.182 10.765 -6.438 1.00 0.00 1 SER A O 4
ATOM 1763 N N . VAL A 1 2 ? 1.248 9.493 -4.999 1.00 0.00 2 VAL A N 4
ATOM 1764 C CA . VAL A 1 2 ? 2.497 10.293 -5.143 1.00 0.00 2 VAL A CA 4
ATOM 1765 C C . VAL A 1 2 ? 3.620 9.379 -5.651 1.00 0.00 2 VAL A C 4
ATOM 1766 O O . VAL A 1 2 ? 3.530 8.169 -5.586 1.00 0.00 2 VAL A O 4
ATOM 1779 N N . SER A 1 3 ? 4.672 9.955 -6.163 1.00 0.00 3 SER A N 4
ATOM 1780 C CA . SER A 1 3 ? 5.802 9.135 -6.688 1.00 0.00 3 SER A CA 4
ATOM 1781 C C . SER A 1 3 ? 6.772 8.798 -5.555 1.00 0.00 3 SER A C 4
ATOM 1782 O O . SER A 1 3 ? 7.975 8.822 -5.725 1.00 0.00 3 SER A O 4
ATOM 1790 N N . GLU A 1 4 ? 6.260 8.488 -4.404 1.00 0.00 4 GLU A N 4
ATOM 1791 C CA . GLU A 1 4 ? 7.147 8.152 -3.255 1.00 0.00 4 GLU A CA 4
ATOM 1792 C C . GLU A 1 4 ? 7.975 6.910 -3.591 1.00 0.00 4 GLU A C 4
ATOM 1793 O O . GLU A 1 4 ? 9.164 6.861 -3.347 1.00 0.00 4 GLU A O 4
ATOM 1805 N N . ILE A 1 5 ? 7.357 5.904 -4.147 1.00 0.00 5 ILE A N 4
ATOM 1806 C CA . ILE A 1 5 ? 8.111 4.666 -4.495 1.00 0.00 5 ILE A CA 4
ATOM 1807 C C . ILE A 1 5 ? 8.754 4.830 -5.874 1.00 0.00 5 ILE A C 4
ATOM 1808 O O . ILE A 1 5 ? 8.397 4.159 -6.822 1.00 0.00 5 ILE A O 4
ATOM 1824 N N . GLN A 1 6 ? 9.704 5.716 -5.990 1.00 0.00 6 GLN A N 4
ATOM 1825 C CA . GLN A 1 6 ? 10.378 5.927 -7.303 1.00 0.00 6 GLN A CA 4
ATOM 1826 C C . GLN A 1 6 ? 11.739 6.574 -7.059 1.00 0.00 6 GLN A C 4
ATOM 1827 O O . GLN A 1 6 ? 12.753 6.103 -7.536 1.00 0.00 6 GLN A O 4
ATOM 1841 N N . LEU A 1 7 ? 11.781 7.638 -6.303 1.00 0.00 7 LEU A N 4
ATOM 1842 C CA . LEU A 1 7 ? 13.092 8.280 -6.022 1.00 0.00 7 LEU A CA 4
ATOM 1843 C C . LEU A 1 7 ? 13.872 7.398 -5.055 1.00 0.00 7 LEU A C 4
ATOM 1844 O O . LEU A 1 7 ? 15.038 7.611 -4.788 1.00 0.00 7 LEU A O 4
ATOM 1879 N N . HIS A 1 9 ? 14.088 4.210 -5.699 1.00 0.00 9 HIS A N 4
ATOM 1880 C CA . HIS A 1 9 ? 14.646 3.188 -6.620 1.00 0.00 9 HIS A CA 4
ATOM 1881 C C . HIS A 1 9 ? 16.031 3.652 -7.099 1.00 0.00 9 HIS A C 4
ATOM 1882 O O . HIS A 1 9 ? 16.775 2.903 -7.701 1.00 0.00 9 HIS A O 4
ATOM 1896 N N . ASN A 1 10 ? 16.373 4.884 -6.839 1.00 0.00 10 ASN A N 4
ATOM 1897 C CA . ASN A 1 10 ? 17.699 5.403 -7.278 1.00 0.00 10 ASN A CA 4
ATOM 1898 C C . ASN A 1 10 ? 18.771 4.985 -6.271 1.00 0.00 10 ASN A C 4
ATOM 1899 O O . ASN A 1 10 ? 19.904 4.728 -6.627 1.00 0.00 10 ASN A O 4
ATOM 1910 N N . LEU A 1 11 ? 18.422 4.915 -5.016 1.00 0.00 11 LEU A N 4
ATOM 1911 C CA . LEU A 1 11 ? 19.419 4.513 -3.986 1.00 0.00 11 LEU A CA 4
ATOM 1912 C C . LEU A 1 11 ? 20.141 3.244 -4.447 1.00 0.00 11 LEU A C 4
ATOM 1913 O O . LEU A 1 11 ? 21.343 3.234 -4.631 1.00 0.00 11 LEU A O 4
ATOM 1929 N N . GLY A 1 12 ? 19.418 2.174 -4.640 1.00 0.00 12 GLY A N 4
ATOM 1930 C CA . GLY A 1 12 ? 20.063 0.908 -5.093 1.00 0.00 12 GLY A CA 4
ATOM 1931 C C . GLY A 1 12 ? 20.656 0.173 -3.890 1.00 0.00 12 GLY A C 4
ATOM 1932 O O . GLY A 1 12 ? 21.723 -0.403 -3.968 1.00 0.00 12 GLY A O 4
ATOM 1953 N N . HIS A 1 14 ? 21.951 1.438 -1.523 1.00 0.00 14 HIS A N 4
ATOM 1954 C CA . HIS A 1 14 ? 23.010 2.303 -0.941 1.00 0.00 14 HIS A CA 4
ATOM 1955 C C . HIS A 1 14 ? 24.366 1.618 -1.104 1.00 0.00 14 HIS A C 4
ATOM 1956 O O . HIS A 1 14 ? 24.514 0.440 -0.848 1.00 0.00 14 HIS A O 4
ATOM 1970 N N . LEU A 1 15 ? 25.358 2.349 -1.527 1.00 0.00 15 LEU A N 4
ATOM 1971 C CA . LEU A 1 15 ? 26.710 1.743 -1.706 1.00 0.00 15 LEU A CA 4
ATOM 1972 C C . LEU A 1 15 ? 27.470 1.779 -0.379 1.00 0.00 15 LEU A C 4
ATOM 1973 O O . LEU A 1 15 ? 28.679 1.676 -0.341 1.00 0.00 15 LEU A O 4
ATOM 1989 N N . ASN A 1 16 ? 26.767 1.916 0.709 1.00 0.00 16 ASN A N 4
ATOM 1990 C CA . ASN A 1 16 ? 27.443 1.949 2.036 1.00 0.00 16 ASN A CA 4
ATOM 1991 C C . ASN A 1 16 ? 27.703 0.516 2.506 1.00 0.00 16 ASN A C 4
ATOM 1992 O O . ASN A 1 16 ? 28.399 0.285 3.474 1.00 0.00 16 ASN A O 4
ATOM 2003 N N . GLU A 1 17 ? 27.154 -0.451 1.819 1.00 0.00 17 GLU A N 4
ATOM 2004 C CA . GLU A 1 17 ? 27.375 -1.870 2.217 1.00 0.00 17 GLU A CA 4
ATOM 2005 C C . GLU A 1 17 ? 28.773 -2.292 1.767 1.00 0.00 17 GLU A C 4
ATOM 2006 O O . GLU A 1 17 ? 29.396 -3.157 2.349 1.00 0.00 17 GLU A O 4
ATOM 2036 N N . GLU A 1 19 ? 31.394 -0.751 2.134 1.00 0.00 19 GLU A N 4
ATOM 2037 C CA . GLU A 1 19 ? 32.364 0.106 2.873 1.00 0.00 19 GLU A CA 4
ATOM 2038 C C . GLU A 1 19 ? 33.245 -0.754 3.783 1.00 0.00 19 GLU A C 4
ATOM 2039 O O . GLU A 1 19 ? 34.361 -0.392 4.097 1.00 0.00 19 GLU A O 4
ATOM 2051 N N . ARG A 1 20 ? 32.757 -1.883 4.222 1.00 0.00 20 ARG A N 4
ATOM 2052 C CA . ARG A 1 20 ? 33.581 -2.742 5.121 1.00 0.00 20 ARG A CA 4
ATOM 2053 C C . ARG A 1 20 ? 34.404 -3.712 4.289 1.00 0.00 20 ARG A C 4
ATOM 2054 O O . ARG A 1 20 ? 35.601 -3.617 4.272 1.00 0.00 20 ARG A O 4
ATOM 2075 N N . VAL A 1 21 ? 33.812 -4.622 3.557 1.00 0.00 21 VAL A N 4
ATOM 2076 C CA . VAL A 1 21 ? 34.672 -5.522 2.726 1.00 0.00 21 VAL A CA 4
ATOM 2077 C C . VAL A 1 21 ? 35.721 -4.634 2.053 1.00 0.00 21 VAL A C 4
ATOM 2078 O O . VAL A 1 21 ? 36.832 -5.040 1.783 1.00 0.00 21 VAL A O 4
ATOM 2091 N N . GLU A 1 22 ? 35.371 -3.389 1.860 1.00 0.00 22 GLU A N 4
ATOM 2092 C CA . GLU A 1 22 ? 36.320 -2.403 1.297 1.00 0.00 22 GLU A CA 4
ATOM 2093 C C . GLU A 1 22 ? 37.439 -2.211 2.308 1.00 0.00 22 GLU A C 4
ATOM 2094 O O . GLU A 1 22 ? 38.579 -2.576 2.102 1.00 0.00 22 GLU A O 4
ATOM 2106 N N . TRP A 1 23 ? 37.086 -1.592 3.392 1.00 0.00 23 TRP A N 4
ATOM 2107 C CA . TRP A 1 23 ? 38.058 -1.294 4.448 1.00 0.00 23 TRP A CA 4
ATOM 2108 C C . TRP A 1 23 ? 38.601 -2.610 4.980 1.00 0.00 23 TRP A C 4
ATOM 2109 O O . TRP A 1 23 ? 39.787 -2.869 4.940 1.00 0.00 23 TRP A O 4
ATOM 2130 N N . LEU A 1 24 ? 37.747 -3.443 5.459 1.00 0.00 24 LEU A N 4
ATOM 2131 C CA . LEU A 1 24 ? 38.180 -4.761 5.981 1.00 0.00 24 LEU A CA 4
ATOM 2132 C C . LEU A 1 24 ? 39.239 -5.380 5.062 1.00 0.00 24 LEU A C 4
ATOM 2133 O O . LEU A 1 24 ? 40.143 -6.055 5.512 1.00 0.00 24 LEU A O 4
ATOM 2149 N N . ARG A 1 25 ? 39.132 -5.165 3.780 1.00 0.00 25 ARG A N 4
ATOM 2150 C CA . ARG A 1 25 ? 40.131 -5.754 2.841 1.00 0.00 25 ARG A CA 4
ATOM 2151 C C . ARG A 1 25 ? 41.530 -5.224 3.161 1.00 0.00 25 ARG A C 4
ATOM 2152 O O . ARG A 1 25 ? 42.480 -5.974 3.261 1.00 0.00 25 ARG A O 4
ATOM 2173 N N . LYS A 1 26 ? 41.668 -3.937 3.310 1.00 0.00 26 LYS A N 4
ATOM 2174 C CA . LYS A 1 26 ? 43.009 -3.361 3.609 1.00 0.00 26 LYS A CA 4
ATOM 2175 C C . LYS A 1 26 ? 43.500 -3.841 4.979 1.00 0.00 26 LYS A C 4
ATOM 2176 O O . LYS A 1 26 ? 44.633 -3.612 5.354 1.00 0.00 26 LYS A O 4
ATOM 2195 N N . LYS A 1 27 ? 42.665 -4.506 5.732 1.00 0.00 27 LYS A N 4
ATOM 2196 C CA . LYS A 1 27 ? 43.102 -4.995 7.072 1.00 0.00 27 LYS A CA 4
ATOM 2197 C C . LYS A 1 27 ? 44.188 -6.062 6.894 1.00 0.00 27 LYS A C 4
ATOM 2198 O O . LYS A 1 27 ? 44.040 -6.985 6.119 1.00 0.00 27 LYS A O 4
ATOM 2217 N N . LEU A 1 28 ? 45.280 -5.931 7.602 1.00 0.00 28 LEU A N 4
ATOM 2218 C CA . LEU A 1 28 ? 46.396 -6.920 7.484 1.00 0.00 28 LEU A CA 4
ATOM 2219 C C . LEU A 1 28 ? 47.229 -6.612 6.236 1.00 0.00 28 LEU A C 4
ATOM 2220 O O . LEU A 1 28 ? 48.270 -7.199 6.016 1.00 0.00 28 LEU A O 4
ATOM 2236 N N . GLN A 1 29 ? 46.785 -5.695 5.420 1.00 0.00 29 GLN A N 4
ATOM 2237 C CA . GLN A 1 29 ? 47.560 -5.356 4.193 1.00 0.00 29 GLN A CA 4
ATOM 2238 C C . GLN A 1 29 ? 47.750 -3.839 4.110 1.00 0.00 29 GLN A C 4
ATOM 2239 O O . GLN A 1 29 ? 48.242 -3.319 3.128 1.00 0.00 29 GLN A O 4
ATOM 2253 N N . ASP A 1 30 ? 47.368 -3.125 5.134 1.00 0.00 30 ASP A N 4
ATOM 2254 C CA . ASP A 1 30 ? 47.531 -1.644 5.113 1.00 0.00 30 ASP A CA 4
ATOM 2255 C C . ASP A 1 30 ? 49.003 -1.296 5.345 1.00 0.00 30 ASP A C 4
ATOM 2256 O O . ASP A 1 30 ? 49.480 -0.259 4.930 1.00 0.00 30 ASP A O 4
ATOM 2265 N N . VAL A 1 31 ? 49.725 -2.159 6.007 1.00 0.00 31 VAL A N 4
ATOM 2266 C CA . VAL A 1 31 ? 51.165 -1.886 6.271 1.00 0.00 31 VAL A CA 4
ATOM 2267 C C . VAL A 1 31 ? 52.008 -2.463 5.132 1.00 0.00 31 VAL A C 4
ATOM 2268 O O . VAL A 1 31 ? 53.146 -2.842 5.321 1.00 0.00 31 VAL A O 4
ATOM 2281 N N . HIS A 1 32 ? 51.456 -2.540 3.953 1.00 0.00 32 HIS A N 4
ATOM 2282 C CA . HIS A 1 32 ? 52.228 -3.101 2.809 1.00 0.00 32 HIS A CA 4
ATOM 2283 C C . HIS A 1 32 ? 51.585 -2.677 1.487 1.00 0.00 32 HIS A C 4
ATOM 2284 O O . HIS A 1 32 ? 51.250 -3.501 0.659 1.00 0.00 32 HIS A O 4
ATOM 2298 N N . ASN A 1 33 ? 51.411 -1.400 1.277 1.00 0.00 33 ASN A N 4
ATOM 2299 C CA . ASN A 1 33 ? 50.792 -0.936 0.002 1.00 0.00 33 ASN A CA 4
ATOM 2300 C C . ASN A 1 33 ? 50.383 0.534 0.129 1.00 0.00 33 ASN A C 4
ATOM 2301 O O . ASN A 1 33 ? 51.041 1.417 -0.384 1.00 0.00 33 ASN A O 4
ATOM 2312 N N . PHE A 1 34 ? 49.300 0.804 0.806 1.00 0.00 34 PHE A N 4
ATOM 2313 C CA . PHE A 1 34 ? 48.853 2.218 0.960 1.00 0.00 34 PHE A CA 4
ATOM 2314 C C . PHE A 1 34 ? 50.040 3.083 1.388 1.00 0.00 34 PHE A C 4
ATOM 2315 O O . PHE A 1 34 ? 50.991 2.530 1.916 1.00 0.00 34 PHE A O 4
ATOM 2333 N N . SER A 1 1 ? 13.509 -10.252 -11.717 1.00 0.00 1 SER A N 5
ATOM 2334 C CA . SER A 1 1 ? 12.447 -11.022 -11.009 1.00 0.00 1 SER A CA 5
ATOM 2335 C C . SER A 1 1 ? 11.956 -10.227 -9.797 1.00 0.00 1 SER A C 5
ATOM 2336 O O . SER A 1 1 ? 12.249 -9.056 -9.649 1.00 0.00 1 SER A O 5
ATOM 2346 N N . VAL A 1 2 ? 11.210 -10.854 -8.930 1.00 0.00 2 VAL A N 5
ATOM 2347 C CA . VAL A 1 2 ? 10.697 -10.139 -7.728 1.00 0.00 2 VAL A CA 5
ATOM 2348 C C . VAL A 1 2 ? 9.978 -8.857 -8.173 1.00 0.00 2 VAL A C 5
ATOM 2349 O O . VAL A 1 2 ? 9.862 -8.578 -9.350 1.00 0.00 2 VAL A O 5
ATOM 2362 N N . SER A 1 3 ? 9.496 -8.077 -7.244 1.00 0.00 3 SER A N 5
ATOM 2363 C CA . SER A 1 3 ? 8.789 -6.822 -7.624 1.00 0.00 3 SER A CA 5
ATOM 2364 C C . SER A 1 3 ? 9.813 -5.703 -7.827 1.00 0.00 3 SER A C 5
ATOM 2365 O O . SER A 1 3 ? 10.905 -5.743 -7.296 1.00 0.00 3 SER A O 5
ATOM 2373 N N . GLU A 1 4 ? 9.470 -4.707 -8.596 1.00 0.00 4 GLU A N 5
ATOM 2374 C CA . GLU A 1 4 ? 10.424 -3.588 -8.838 1.00 0.00 4 GLU A CA 5
ATOM 2375 C C . GLU A 1 4 ? 10.589 -2.761 -7.560 1.00 0.00 4 GLU A C 5
ATOM 2376 O O . GLU A 1 4 ? 11.684 -2.386 -7.190 1.00 0.00 4 GLU A O 5
ATOM 2388 N N . ILE A 1 5 ? 9.510 -2.468 -6.885 1.00 0.00 5 ILE A N 5
ATOM 2389 C CA . ILE A 1 5 ? 9.610 -1.659 -5.637 1.00 0.00 5 ILE A CA 5
ATOM 2390 C C . ILE A 1 5 ? 9.713 -2.586 -4.424 1.00 0.00 5 ILE A C 5
ATOM 2391 O O . ILE A 1 5 ? 9.247 -2.269 -3.348 1.00 0.00 5 ILE A O 5
ATOM 2407 N N . GLN A 1 6 ? 10.323 -3.728 -4.586 1.00 0.00 6 GLN A N 5
ATOM 2408 C CA . GLN A 1 6 ? 10.456 -4.668 -3.437 1.00 0.00 6 GLN A CA 5
ATOM 2409 C C . GLN A 1 6 ? 11.937 -4.951 -3.183 1.00 0.00 6 GLN A C 5
ATOM 2410 O O . GLN A 1 6 ? 12.366 -5.072 -2.052 1.00 0.00 6 GLN A O 5
ATOM 2424 N N . LEU A 1 7 ? 12.727 -5.055 -4.218 1.00 0.00 7 LEU A N 5
ATOM 2425 C CA . LEU A 1 7 ? 14.175 -5.326 -4.005 1.00 0.00 7 LEU A CA 5
ATOM 2426 C C . LEU A 1 7 ? 14.884 -4.042 -3.597 1.00 0.00 7 LEU A C 5
ATOM 2427 O O . LEU A 1 7 ? 16.029 -4.048 -3.190 1.00 0.00 7 LEU A O 5
ATOM 2462 N N . HIS A 1 9 ? 13.604 -2.225 -1.249 1.00 0.00 9 HIS A N 5
ATOM 2463 C CA . HIS A 1 9 ? 13.274 -2.144 0.198 1.00 0.00 9 HIS A CA 5
ATOM 2464 C C . HIS A 1 9 ? 14.383 -2.837 1.002 1.00 0.00 9 HIS A C 5
ATOM 2465 O O . HIS A 1 9 ? 14.522 -2.633 2.191 1.00 0.00 9 HIS A O 5
ATOM 2479 N N . ASN A 1 10 ? 15.166 -3.660 0.360 1.00 0.00 10 ASN A N 5
ATOM 2480 C CA . ASN A 1 10 ? 16.257 -4.371 1.084 1.00 0.00 10 ASN A CA 5
ATOM 2481 C C . ASN A 1 10 ? 17.430 -3.418 1.314 1.00 0.00 10 ASN A C 5
ATOM 2482 O O . ASN A 1 10 ? 18.030 -3.403 2.372 1.00 0.00 10 ASN A O 5
ATOM 2493 N N . LEU A 1 11 ? 17.768 -2.626 0.335 1.00 0.00 11 LEU A N 5
ATOM 2494 C CA . LEU A 1 11 ? 18.906 -1.681 0.505 1.00 0.00 11 LEU A CA 5
ATOM 2495 C C . LEU A 1 11 ? 18.458 -0.263 0.147 1.00 0.00 11 LEU A C 5
ATOM 2496 O O . LEU A 1 11 ? 18.585 0.171 -0.981 1.00 0.00 11 LEU A O 5
ATOM 2512 N N . GLY A 1 12 ? 17.940 0.465 1.097 1.00 0.00 12 GLY A N 5
ATOM 2513 C CA . GLY A 1 12 ? 17.492 1.856 0.808 1.00 0.00 12 GLY A CA 5
ATOM 2514 C C . GLY A 1 12 ? 18.666 2.823 0.993 1.00 0.00 12 GLY A C 5
ATOM 2515 O O . GLY A 1 12 ? 18.482 3.989 1.279 1.00 0.00 12 GLY A O 5
ATOM 2536 N N . HIS A 1 14 ? 20.783 3.434 3.400 1.00 0.00 14 HIS A N 5
ATOM 2537 C CA . HIS A 1 14 ? 20.631 4.201 4.667 1.00 0.00 14 HIS A CA 5
ATOM 2538 C C . HIS A 1 14 ? 21.985 4.820 5.045 1.00 0.00 14 HIS A C 5
ATOM 2539 O O . HIS A 1 14 ? 22.349 5.865 4.542 1.00 0.00 14 HIS A O 5
ATOM 2553 N N . LEU A 1 15 ? 22.742 4.201 5.915 1.00 0.00 15 LEU A N 5
ATOM 2554 C CA . LEU A 1 15 ? 24.061 4.787 6.289 1.00 0.00 15 LEU A CA 5
ATOM 2555 C C . LEU A 1 15 ? 25.132 4.302 5.309 1.00 0.00 15 LEU A C 5
ATOM 2556 O O . LEU A 1 15 ? 26.316 4.392 5.566 1.00 0.00 15 LEU A O 5
ATOM 2572 N N . ASN A 1 16 ? 24.719 3.790 4.185 1.00 0.00 16 ASN A N 5
ATOM 2573 C CA . ASN A 1 16 ? 25.701 3.297 3.179 1.00 0.00 16 ASN A CA 5
ATOM 2574 C C . ASN A 1 16 ? 26.330 4.491 2.461 1.00 0.00 16 ASN A C 5
ATOM 2575 O O . ASN A 1 16 ? 27.331 4.364 1.785 1.00 0.00 16 ASN A O 5
ATOM 2586 N N . GLU A 1 17 ? 25.750 5.650 2.604 1.00 0.00 17 GLU A N 5
ATOM 2587 C CA . GLU A 1 17 ? 26.315 6.851 1.931 1.00 0.00 17 GLU A CA 5
ATOM 2588 C C . GLU A 1 17 ? 27.681 7.172 2.537 1.00 0.00 17 GLU A C 5
ATOM 2589 O O . GLU A 1 17 ? 28.651 7.380 1.836 1.00 0.00 17 GLU A O 5
ATOM 2619 N N . GLU A 1 19 ? 29.542 5.183 4.019 1.00 0.00 19 GLU A N 5
ATOM 2620 C CA . GLU A 1 19 ? 30.217 3.877 4.260 1.00 0.00 19 GLU A CA 5
ATOM 2621 C C . GLU A 1 19 ? 31.421 3.737 3.328 1.00 0.00 19 GLU A C 5
ATOM 2622 O O . GLU A 1 19 ? 32.385 3.066 3.640 1.00 0.00 19 GLU A O 5
ATOM 2634 N N . ARG A 1 20 ? 31.373 4.358 2.182 1.00 0.00 20 ARG A N 5
ATOM 2635 C CA . ARG A 1 20 ? 32.513 4.253 1.229 1.00 0.00 20 ARG A CA 5
ATOM 2636 C C . ARG A 1 20 ? 33.533 5.338 1.531 1.00 0.00 20 ARG A C 5
ATOM 2637 O O . ARG A 1 20 ? 34.684 5.045 1.699 1.00 0.00 20 ARG A O 5
ATOM 2658 N N . VAL A 1 21 ? 33.151 6.581 1.655 1.00 0.00 21 VAL A N 5
ATOM 2659 C CA . VAL A 1 21 ? 34.188 7.604 2.002 1.00 0.00 21 VAL A CA 5
ATOM 2660 C C . VAL A 1 21 ? 35.033 7.016 3.133 1.00 0.00 21 VAL A C 5
ATOM 2661 O O . VAL A 1 21 ? 36.207 7.294 3.275 1.00 0.00 21 VAL A O 5
ATOM 2674 N N . GLU A 1 22 ? 34.428 6.143 3.896 1.00 0.00 22 GLU A N 5
ATOM 2675 C CA . GLU A 1 22 ? 35.149 5.442 4.983 1.00 0.00 22 GLU A CA 5
ATOM 2676 C C . GLU A 1 22 ? 36.185 4.533 4.345 1.00 0.00 22 GLU A C 5
ATOM 2677 O O . GLU A 1 22 ? 37.378 4.721 4.460 1.00 0.00 22 GLU A O 5
ATOM 2689 N N . TRP A 1 23 ? 35.694 3.515 3.708 1.00 0.00 23 TRP A N 5
ATOM 2690 C CA . TRP A 1 23 ? 36.569 2.518 3.080 1.00 0.00 23 TRP A CA 5
ATOM 2691 C C . TRP A 1 23 ? 37.459 3.223 2.066 1.00 0.00 23 TRP A C 5
ATOM 2692 O O . TRP A 1 23 ? 38.670 3.163 2.140 1.00 0.00 23 TRP A O 5
ATOM 2713 N N . LEU A 1 24 ? 36.870 3.892 1.138 1.00 0.00 24 LEU A N 5
ATOM 2714 C CA . LEU A 1 24 ? 37.641 4.633 0.105 1.00 0.00 24 LEU A CA 5
ATOM 2715 C C . LEU A 1 24 ? 38.926 5.238 0.690 1.00 0.00 24 LEU A C 5
ATOM 2716 O O . LEU A 1 24 ? 39.967 5.214 0.063 1.00 0.00 24 LEU A O 5
ATOM 2732 N N . ARG A 1 25 ? 38.870 5.788 1.873 1.00 0.00 25 ARG A N 5
ATOM 2733 C CA . ARG A 1 25 ? 40.100 6.396 2.463 1.00 0.00 25 ARG A CA 5
ATOM 2734 C C . ARG A 1 25 ? 40.917 5.328 3.198 1.00 0.00 25 ARG A C 5
ATOM 2735 O O . ARG A 1 25 ? 42.130 5.377 3.234 1.00 0.00 25 ARG A O 5
ATOM 2756 N N . LYS A 1 26 ? 40.264 4.370 3.791 1.00 0.00 26 LYS A N 5
ATOM 2757 C CA . LYS A 1 26 ? 41.002 3.307 4.529 1.00 0.00 26 LYS A CA 5
ATOM 2758 C C . LYS A 1 26 ? 41.137 2.068 3.643 1.00 0.00 26 LYS A C 5
ATOM 2759 O O . LYS A 1 26 ? 41.058 0.949 4.111 1.00 0.00 26 LYS A O 5
ATOM 2778 N N . LYS A 1 27 ? 41.337 2.256 2.368 1.00 0.00 27 LYS A N 5
ATOM 2779 C CA . LYS A 1 27 ? 41.470 1.084 1.460 1.00 0.00 27 LYS A CA 5
ATOM 2780 C C . LYS A 1 27 ? 42.944 0.863 1.111 1.00 0.00 27 LYS A C 5
ATOM 2781 O O . LYS A 1 27 ? 43.496 -0.192 1.354 1.00 0.00 27 LYS A O 5
ATOM 2800 N N . LEU A 1 28 ? 43.585 1.846 0.541 1.00 0.00 28 LEU A N 5
ATOM 2801 C CA . LEU A 1 28 ? 45.021 1.685 0.175 1.00 0.00 28 LEU A CA 5
ATOM 2802 C C . LEU A 1 28 ? 45.901 1.945 1.400 1.00 0.00 28 LEU A C 5
ATOM 2803 O O . LEU A 1 28 ? 47.111 2.001 1.303 1.00 0.00 28 LEU A O 5
ATOM 2819 N N . GLN A 1 29 ? 45.309 2.102 2.552 1.00 0.00 29 GLN A N 5
ATOM 2820 C CA . GLN A 1 29 ? 46.122 2.353 3.774 1.00 0.00 29 GLN A CA 5
ATOM 2821 C C . GLN A 1 29 ? 45.630 1.453 4.907 1.00 0.00 29 GLN A C 5
ATOM 2822 O O . GLN A 1 29 ? 45.613 1.842 6.059 1.00 0.00 29 GLN A O 5
ATOM 2836 N N . ASP A 1 30 ? 45.229 0.254 4.592 1.00 0.00 30 ASP A N 5
ATOM 2837 C CA . ASP A 1 30 ? 44.740 -0.669 5.653 1.00 0.00 30 ASP A CA 5
ATOM 2838 C C . ASP A 1 30 ? 45.659 -1.889 5.727 1.00 0.00 30 ASP A C 5
ATOM 2839 O O . ASP A 1 30 ? 46.222 -2.192 6.760 1.00 0.00 30 ASP A O 5
ATOM 2848 N N . VAL A 1 31 ? 45.817 -2.590 4.638 1.00 0.00 31 VAL A N 5
ATOM 2849 C CA . VAL A 1 31 ? 46.701 -3.790 4.644 1.00 0.00 31 VAL A CA 5
ATOM 2850 C C . VAL A 1 31 ? 46.566 -4.530 3.313 1.00 0.00 31 VAL A C 5
ATOM 2851 O O . VAL A 1 31 ? 45.770 -5.437 3.174 1.00 0.00 31 VAL A O 5
ATOM 2864 N N . HIS A 1 32 ? 47.342 -4.153 2.336 1.00 0.00 32 HIS A N 5
ATOM 2865 C CA . HIS A 1 32 ? 47.264 -4.835 1.015 1.00 0.00 32 HIS A CA 5
ATOM 2866 C C . HIS A 1 32 ? 48.481 -4.441 0.177 1.00 0.00 32 HIS A C 5
ATOM 2867 O O . HIS A 1 32 ? 48.390 -4.241 -1.018 1.00 0.00 32 HIS A O 5
ATOM 2881 N N . ASN A 1 33 ? 49.622 -4.327 0.800 1.00 0.00 33 ASN A N 5
ATOM 2882 C CA . ASN A 1 33 ? 50.851 -3.945 0.045 1.00 0.00 33 ASN A CA 5
ATOM 2883 C C . ASN A 1 33 ? 51.704 -5.190 -0.201 1.00 0.00 33 ASN A C 5
ATOM 2884 O O . ASN A 1 33 ? 51.715 -5.741 -1.284 1.00 0.00 33 ASN A O 5
ATOM 2895 N N . PHE A 1 34 ? 52.419 -5.639 0.793 1.00 0.00 34 PHE A N 5
ATOM 2896 C CA . PHE A 1 34 ? 53.269 -6.848 0.609 1.00 0.00 34 PHE A CA 5
ATOM 2897 C C . PHE A 1 34 ? 54.018 -7.148 1.908 1.00 0.00 34 PHE A C 5
ATOM 2898 O O . PHE A 1 34 ? 53.921 -6.348 2.824 1.00 0.00 34 PHE A O 5
ATOM 2916 N N . SER A 1 1 ? 18.927 -8.665 -12.632 1.00 0.00 1 SER A N 6
ATOM 2917 C CA . SER A 1 1 ? 17.821 -9.162 -11.765 1.00 0.00 1 SER A CA 6
ATOM 2918 C C . SER A 1 1 ? 17.747 -10.688 -11.853 1.00 0.00 1 SER A C 6
ATOM 2919 O O . SER A 1 1 ? 17.647 -11.371 -10.853 1.00 0.00 1 SER A O 6
ATOM 2929 N N . VAL A 1 2 ? 17.794 -11.231 -13.040 1.00 0.00 2 VAL A N 6
ATOM 2930 C CA . VAL A 1 2 ? 17.725 -12.713 -13.183 1.00 0.00 2 VAL A CA 6
ATOM 2931 C C . VAL A 1 2 ? 18.945 -13.345 -12.507 1.00 0.00 2 VAL A C 6
ATOM 2932 O O . VAL A 1 2 ? 19.686 -12.687 -11.805 1.00 0.00 2 VAL A O 6
ATOM 2945 N N . SER A 1 3 ? 19.157 -14.618 -12.706 1.00 0.00 3 SER A N 6
ATOM 2946 C CA . SER A 1 3 ? 20.325 -15.286 -12.068 1.00 0.00 3 SER A CA 6
ATOM 2947 C C . SER A 1 3 ? 21.508 -15.300 -13.036 1.00 0.00 3 SER A C 6
ATOM 2948 O O . SER A 1 3 ? 22.403 -16.115 -12.926 1.00 0.00 3 SER A O 6
ATOM 2956 N N . GLU A 1 4 ? 21.527 -14.401 -13.980 1.00 0.00 4 GLU A N 6
ATOM 2957 C CA . GLU A 1 4 ? 22.662 -14.367 -14.947 1.00 0.00 4 GLU A CA 6
ATOM 2958 C C . GLU A 1 4 ? 23.694 -13.339 -14.473 1.00 0.00 4 GLU A C 6
ATOM 2959 O O . GLU A 1 4 ? 24.884 -13.583 -14.497 1.00 0.00 4 GLU A O 6
ATOM 2971 N N . ILE A 1 5 ? 23.243 -12.195 -14.037 1.00 0.00 5 ILE A N 6
ATOM 2972 C CA . ILE A 1 5 ? 24.188 -11.151 -13.554 1.00 0.00 5 ILE A CA 6
ATOM 2973 C C . ILE A 1 5 ? 24.405 -11.324 -12.050 1.00 0.00 5 ILE A C 6
ATOM 2974 O O . ILE A 1 5 ? 24.512 -10.363 -11.314 1.00 0.00 5 ILE A O 6
ATOM 2990 N N . GLN A 1 6 ? 24.466 -12.542 -11.588 1.00 0.00 6 GLN A N 6
ATOM 2991 C CA . GLN A 1 6 ? 24.671 -12.775 -10.132 1.00 0.00 6 GLN A CA 6
ATOM 2992 C C . GLN A 1 6 ? 26.168 -12.812 -9.825 1.00 0.00 6 GLN A C 6
ATOM 2993 O O . GLN A 1 6 ? 26.645 -12.137 -8.935 1.00 0.00 6 GLN A O 6
ATOM 3007 N N . LEU A 1 7 ? 26.920 -13.592 -10.550 1.00 0.00 7 LEU A N 6
ATOM 3008 C CA . LEU A 1 7 ? 28.383 -13.652 -10.281 1.00 0.00 7 LEU A CA 6
ATOM 3009 C C . LEU A 1 7 ? 29.007 -12.298 -10.584 1.00 0.00 7 LEU A C 6
ATOM 3010 O O . LEU A 1 7 ? 30.112 -11.997 -10.180 1.00 0.00 7 LEU A O 6
ATOM 3045 N N . HIS A 1 9 ? 27.324 -9.531 -9.788 1.00 0.00 9 HIS A N 6
ATOM 3046 C CA . HIS A 1 9 ? 26.828 -8.684 -8.673 1.00 0.00 9 HIS A CA 6
ATOM 3047 C C . HIS A 1 9 ? 27.753 -8.843 -7.459 1.00 0.00 9 HIS A C 6
ATOM 3048 O O . HIS A 1 9 ? 27.642 -8.127 -6.483 1.00 0.00 9 HIS A O 6
ATOM 3062 N N . ASN A 1 10 ? 28.658 -9.781 -7.510 1.00 0.00 10 ASN A N 6
ATOM 3063 C CA . ASN A 1 10 ? 29.581 -9.990 -6.360 1.00 0.00 10 ASN A CA 6
ATOM 3064 C C . ASN A 1 10 ? 30.557 -8.817 -6.264 1.00 0.00 10 ASN A C 6
ATOM 3065 O O . ASN A 1 10 ? 30.663 -8.169 -5.242 1.00 0.00 10 ASN A O 6
ATOM 3076 N N . LEU A 1 11 ? 31.275 -8.541 -7.317 1.00 0.00 11 LEU A N 6
ATOM 3077 C CA . LEU A 1 11 ? 32.246 -7.412 -7.280 1.00 0.00 11 LEU A CA 6
ATOM 3078 C C . LEU A 1 11 ? 31.969 -6.456 -8.441 1.00 0.00 11 LEU A C 6
ATOM 3079 O O . LEU A 1 11 ? 32.577 -6.545 -9.489 1.00 0.00 11 LEU A O 6
ATOM 3095 N N . GLY A 1 12 ? 31.058 -5.541 -8.262 1.00 0.00 12 GLY A N 6
ATOM 3096 C CA . GLY A 1 12 ? 30.744 -4.579 -9.357 1.00 0.00 12 GLY A CA 6
ATOM 3097 C C . GLY A 1 12 ? 29.249 -4.636 -9.669 1.00 0.00 12 GLY A C 6
ATOM 3098 O O . GLY A 1 12 ? 28.834 -5.201 -10.662 1.00 0.00 12 GLY A O 6
ATOM 3119 N N . HIS A 1 14 ? 26.669 -1.948 -7.968 1.00 0.00 14 HIS A N 6
ATOM 3120 C CA . HIS A 1 14 ? 26.139 -0.564 -7.850 1.00 0.00 14 HIS A CA 6
ATOM 3121 C C . HIS A 1 14 ? 26.909 0.178 -6.758 1.00 0.00 14 HIS A C 6
ATOM 3122 O O . HIS A 1 14 ? 26.963 -0.253 -5.623 1.00 0.00 14 HIS A O 6
ATOM 3136 N N . LEU A 1 15 ? 27.499 1.294 -7.086 1.00 0.00 15 LEU A N 6
ATOM 3137 C CA . LEU A 1 15 ? 28.256 2.061 -6.055 1.00 0.00 15 LEU A CA 6
ATOM 3138 C C . LEU A 1 15 ? 27.280 2.799 -5.145 1.00 0.00 15 LEU A C 6
ATOM 3139 O O . LEU A 1 15 ? 27.667 3.505 -4.235 1.00 0.00 15 LEU A O 6
ATOM 3155 N N . ASN A 1 16 ? 26.019 2.624 -5.380 1.00 0.00 16 ASN A N 6
ATOM 3156 C CA . ASN A 1 16 ? 24.994 3.291 -4.533 1.00 0.00 16 ASN A CA 6
ATOM 3157 C C . ASN A 1 16 ? 24.898 2.545 -3.202 1.00 0.00 16 ASN A C 6
ATOM 3158 O O . ASN A 1 16 ? 24.497 3.093 -2.195 1.00 0.00 16 ASN A O 6
ATOM 3169 N N . GLU A 1 17 ? 25.271 1.293 -3.194 1.00 0.00 17 GLU A N 6
ATOM 3170 C CA . GLU A 1 17 ? 25.214 0.502 -1.935 1.00 0.00 17 GLU A CA 6
ATOM 3171 C C . GLU A 1 17 ? 26.575 0.567 -1.236 1.00 0.00 17 GLU A C 6
ATOM 3172 O O . GLU A 1 17 ? 26.739 0.092 -0.129 1.00 0.00 17 GLU A O 6
ATOM 3202 N N . GLU A 1 19 ? 28.441 3.615 -1.337 1.00 0.00 19 GLU A N 6
ATOM 3203 C CA . GLU A 1 19 ? 28.819 5.055 -1.314 1.00 0.00 19 GLU A CA 6
ATOM 3204 C C . GLU A 1 19 ? 28.760 5.564 0.125 1.00 0.00 19 GLU A C 6
ATOM 3205 O O . GLU A 1 19 ? 29.249 6.630 0.440 1.00 0.00 19 GLU A O 6
ATOM 3217 N N . ARG A 1 20 ? 28.156 4.807 1.001 1.00 0.00 20 ARG A N 6
ATOM 3218 C CA . ARG A 1 20 ? 28.056 5.244 2.420 1.00 0.00 20 ARG A CA 6
ATOM 3219 C C . ARG A 1 20 ? 29.261 4.737 3.200 1.00 0.00 20 ARG A C 6
ATOM 3220 O O . ARG A 1 20 ? 29.945 5.510 3.810 1.00 0.00 20 ARG A O 6
ATOM 3241 N N . VAL A 1 21 ? 29.587 3.472 3.168 1.00 0.00 21 VAL A N 6
ATOM 3242 C CA . VAL A 1 21 ? 30.811 3.046 3.916 1.00 0.00 21 VAL A CA 6
ATOM 3243 C C . VAL A 1 21 ? 31.912 4.054 3.574 1.00 0.00 21 VAL A C 6
ATOM 3244 O O . VAL A 1 21 ? 32.801 4.330 4.355 1.00 0.00 21 VAL A O 6
ATOM 3257 N N . GLU A 1 22 ? 31.792 4.654 2.418 1.00 0.00 22 GLU A N 6
ATOM 3258 C CA . GLU A 1 22 ? 32.741 5.709 1.995 1.00 0.00 22 GLU A CA 6
ATOM 3259 C C . GLU A 1 22 ? 32.537 6.909 2.906 1.00 0.00 22 GLU A C 6
ATOM 3260 O O . GLU A 1 22 ? 33.373 7.274 3.707 1.00 0.00 22 GLU A O 6
ATOM 3272 N N . TRP A 1 23 ? 31.414 7.533 2.729 1.00 0.00 23 TRP A N 6
ATOM 3273 C CA . TRP A 1 23 ? 31.083 8.737 3.499 1.00 0.00 23 TRP A CA 6
ATOM 3274 C C . TRP A 1 23 ? 31.039 8.371 4.967 1.00 0.00 23 TRP A C 6
ATOM 3275 O O . TRP A 1 23 ? 31.737 8.937 5.780 1.00 0.00 23 TRP A O 6
ATOM 3296 N N . LEU A 1 24 ? 30.238 7.431 5.314 1.00 0.00 24 LEU A N 6
ATOM 3297 C CA . LEU A 1 24 ? 30.151 7.003 6.726 1.00 0.00 24 LEU A CA 6
ATOM 3298 C C . LEU A 1 24 ? 31.561 6.841 7.311 1.00 0.00 24 LEU A C 6
ATOM 3299 O O . LEU A 1 24 ? 31.811 7.204 8.442 1.00 0.00 24 LEU A O 6
ATOM 3315 N N . ARG A 1 25 ? 32.481 6.296 6.550 1.00 0.00 25 ARG A N 6
ATOM 3316 C CA . ARG A 1 25 ? 33.874 6.110 7.067 1.00 0.00 25 ARG A CA 6
ATOM 3317 C C . ARG A 1 25 ? 34.287 7.344 7.868 1.00 0.00 25 ARG A C 6
ATOM 3318 O O . ARG A 1 25 ? 34.816 7.243 8.958 1.00 0.00 25 ARG A O 6
ATOM 3339 N N . LYS A 1 26 ? 34.039 8.506 7.334 1.00 0.00 26 LYS A N 6
ATOM 3340 C CA . LYS A 1 26 ? 34.392 9.762 8.050 1.00 0.00 26 LYS A CA 6
ATOM 3341 C C . LYS A 1 26 ? 33.267 10.102 9.034 1.00 0.00 26 LYS A C 6
ATOM 3342 O O . LYS A 1 26 ? 32.825 11.230 9.121 1.00 0.00 26 LYS A O 6
ATOM 3361 N N . LYS A 1 27 ? 32.791 9.129 9.764 1.00 0.00 27 LYS A N 6
ATOM 3362 C CA . LYS A 1 27 ? 31.687 9.385 10.728 1.00 0.00 27 LYS A CA 6
ATOM 3363 C C . LYS A 1 27 ? 31.904 8.542 11.983 1.00 0.00 27 LYS A C 6
ATOM 3364 O O . LYS A 1 27 ? 31.813 9.028 13.093 1.00 0.00 27 LYS A O 6
ATOM 3383 N N . LEU A 1 28 ? 32.193 7.281 11.818 1.00 0.00 28 LEU A N 6
ATOM 3384 C CA . LEU A 1 28 ? 32.420 6.411 13.003 1.00 0.00 28 LEU A CA 6
ATOM 3385 C C . LEU A 1 28 ? 33.840 6.636 13.522 1.00 0.00 28 LEU A C 6
ATOM 3386 O O . LEU A 1 28 ? 34.157 6.324 14.653 1.00 0.00 28 LEU A O 6
ATOM 3402 N N . GLN A 1 29 ? 34.698 7.177 12.700 1.00 0.00 29 GLN A N 6
ATOM 3403 C CA . GLN A 1 29 ? 36.100 7.425 13.138 1.00 0.00 29 GLN A CA 6
ATOM 3404 C C . GLN A 1 29 ? 36.156 8.686 14.004 1.00 0.00 29 GLN A C 6
ATOM 3405 O O . GLN A 1 29 ? 37.092 8.896 14.750 1.00 0.00 29 GLN A O 6
ATOM 3419 N N . ASP A 1 30 ? 35.162 9.527 13.914 1.00 0.00 30 ASP A N 6
ATOM 3420 C CA . ASP A 1 30 ? 35.162 10.771 14.736 1.00 0.00 30 ASP A CA 6
ATOM 3421 C C . ASP A 1 30 ? 33.785 10.957 15.374 1.00 0.00 30 ASP A C 6
ATOM 3422 O O . ASP A 1 30 ? 33.234 12.040 15.383 1.00 0.00 30 ASP A O 6
ATOM 3431 N N . VAL A 1 31 ? 33.224 9.906 15.906 1.00 0.00 31 VAL A N 6
ATOM 3432 C CA . VAL A 1 31 ? 31.881 10.018 16.542 1.00 0.00 31 VAL A CA 6
ATOM 3433 C C . VAL A 1 31 ? 32.042 10.335 18.030 1.00 0.00 31 VAL A C 6
ATOM 3434 O O . VAL A 1 31 ? 31.593 9.597 18.885 1.00 0.00 31 VAL A O 6
ATOM 3447 N N . HIS A 1 32 ? 32.679 11.427 18.345 1.00 0.00 32 HIS A N 6
ATOM 3448 C CA . HIS A 1 32 ? 32.870 11.796 19.776 1.00 0.00 32 HIS A CA 6
ATOM 3449 C C . HIS A 1 32 ? 33.675 13.095 19.865 1.00 0.00 32 HIS A C 6
ATOM 3450 O O . HIS A 1 32 ? 33.432 13.929 20.715 1.00 0.00 32 HIS A O 6
ATOM 3464 N N . ASN A 1 33 ? 34.630 13.273 18.994 1.00 0.00 33 ASN A N 6
ATOM 3465 C CA . ASN A 1 33 ? 35.448 14.519 19.029 1.00 0.00 33 ASN A CA 6
ATOM 3466 C C . ASN A 1 33 ? 36.349 14.505 20.265 1.00 0.00 33 ASN A C 6
ATOM 3467 O O . ASN A 1 33 ? 35.946 14.893 21.343 1.00 0.00 33 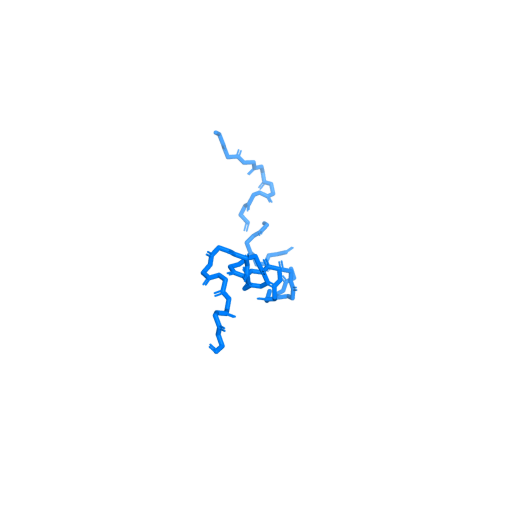ASN A O 6
ATOM 3478 N N . PHE A 1 34 ? 37.566 14.062 20.115 1.00 0.00 34 PHE A N 6
ATOM 3479 C CA . PHE A 1 34 ? 38.496 14.023 21.279 1.00 0.00 34 PHE A CA 6
ATOM 3480 C C . PHE A 1 34 ? 38.969 15.441 21.602 1.00 0.00 34 PHE A C 6
ATOM 3481 O O . PHE A 1 34 ? 38.928 16.275 20.713 1.00 0.00 34 PHE A O 6
ATOM 3499 N N . SER A 1 1 ? 5.711 17.642 -8.090 1.00 0.00 1 SER A N 7
ATOM 3500 C CA . SER A 1 1 ? 7.081 18.217 -8.203 1.00 0.00 1 SER A CA 7
ATOM 3501 C C . SER A 1 1 ? 8.063 17.117 -8.608 1.00 0.00 1 SER A C 7
ATOM 3502 O O . SER A 1 1 ? 8.793 16.593 -7.790 1.00 0.00 1 SER A O 7
ATOM 3512 N N . VAL A 1 2 ? 8.083 16.765 -9.865 1.00 0.00 2 VAL A N 7
ATOM 3513 C CA . VAL A 1 2 ? 9.012 15.698 -10.339 1.00 0.00 2 VAL A CA 7
ATOM 3514 C C . VAL A 1 2 ? 8.999 14.519 -9.361 1.00 0.00 2 VAL A C 7
ATOM 3515 O O . VAL A 1 2 ? 8.194 14.459 -8.452 1.00 0.00 2 VAL A O 7
ATOM 3528 N N . SER A 1 3 ? 9.879 13.574 -9.550 1.00 0.00 3 SER A N 7
ATOM 3529 C CA . SER A 1 3 ? 9.915 12.393 -8.642 1.00 0.00 3 SER A CA 7
ATOM 3530 C C . SER A 1 3 ? 10.948 12.623 -7.538 1.00 0.00 3 SER A C 7
ATOM 3531 O O . SER A 1 3 ? 11.891 13.371 -7.703 1.00 0.00 3 SER A O 7
ATOM 3539 N N . GLU A 1 4 ? 10.782 11.978 -6.416 1.00 0.00 4 GLU A N 7
ATOM 3540 C CA . GLU A 1 4 ? 11.757 12.151 -5.303 1.00 0.00 4 GLU A CA 7
ATOM 3541 C C . GLU A 1 4 ? 12.917 11.173 -5.497 1.00 0.00 4 GLU A C 7
ATOM 3542 O O . GLU A 1 4 ? 14.072 11.551 -5.490 1.00 0.00 4 GLU A O 7
ATOM 3554 N N . ILE A 1 5 ? 12.616 9.915 -5.675 1.00 0.00 5 ILE A N 7
ATOM 3555 C CA . ILE A 1 5 ? 13.694 8.907 -5.875 1.00 0.00 5 ILE A CA 7
ATOM 3556 C C . ILE A 1 5 ? 13.973 8.760 -7.371 1.00 0.00 5 ILE A C 7
ATOM 3557 O O . ILE A 1 5 ? 14.156 7.670 -7.876 1.00 0.00 5 ILE A O 7
ATOM 3573 N N . GLN A 1 6 ? 14.004 9.852 -8.083 1.00 0.00 6 GLN A N 7
ATOM 3574 C CA . GLN A 1 6 ? 14.267 9.785 -9.547 1.00 0.00 6 GLN A CA 7
ATOM 3575 C C . GLN A 1 6 ? 15.756 10.025 -9.807 1.00 0.00 6 GLN A C 7
ATOM 3576 O O . GLN A 1 6 ? 16.387 9.300 -10.551 1.00 0.00 6 GLN A O 7
ATOM 3590 N N . LEU A 1 7 ? 16.331 11.028 -9.197 1.00 0.00 7 LEU A N 7
ATOM 3591 C CA . LEU A 1 7 ? 17.781 11.285 -9.419 1.00 0.00 7 LEU A CA 7
ATOM 3592 C C . LEU A 1 7 ? 18.594 10.157 -8.796 1.00 0.00 7 LEU A C 7
ATOM 3593 O O . LEU A 1 7 ? 19.785 10.035 -9.004 1.00 0.00 7 LEU A O 7
ATOM 3628 N N . HIS A 1 9 ? 17.623 7.008 -9.259 1.00 0.00 9 HIS A N 7
ATOM 3629 C CA . HIS A 1 9 ? 17.489 5.914 -10.253 1.00 0.00 9 HIS A CA 7
ATOM 3630 C C . HIS A 1 9 ? 18.692 5.962 -11.207 1.00 0.00 9 HIS A C 7
ATOM 3631 O O . HIS A 1 9 ? 19.016 4.995 -11.867 1.00 0.00 9 HIS A O 7
ATOM 3645 N N . ASN A 1 10 ? 19.354 7.086 -11.279 1.00 0.00 10 ASN A N 7
ATOM 3646 C CA . ASN A 1 10 ? 20.533 7.205 -12.183 1.00 0.00 10 ASN A CA 7
ATOM 3647 C C . ASN A 1 10 ? 21.778 6.660 -11.479 1.00 0.00 10 ASN A C 7
ATOM 3648 O O . ASN A 1 10 ? 22.616 6.023 -12.086 1.00 0.00 10 ASN A O 7
ATOM 3659 N N . LEU A 1 11 ? 21.911 6.905 -10.204 1.00 0.00 11 LEU A N 7
ATOM 3660 C CA . LEU A 1 11 ? 23.105 6.399 -9.470 1.00 0.00 11 LEU A CA 7
ATOM 3661 C C . LEU A 1 11 ? 23.273 4.903 -9.743 1.00 0.00 11 LEU A C 7
ATOM 3662 O O . LEU A 1 11 ? 24.350 4.437 -10.061 1.00 0.00 11 LEU A O 7
ATOM 3678 N N . GLY A 1 12 ? 22.217 4.147 -9.623 1.00 0.00 12 GLY A N 7
ATOM 3679 C CA . GLY A 1 12 ? 22.317 2.682 -9.876 1.00 0.00 12 GLY A CA 7
ATOM 3680 C C . GLY A 1 12 ? 22.500 1.946 -8.548 1.00 0.00 12 GLY A C 7
ATOM 3681 O O . GLY A 1 12 ? 22.901 0.801 -8.520 1.00 0.00 12 GLY A O 7
ATOM 3702 N N . HIS A 1 14 ? 24.754 2.076 -6.501 1.00 0.00 14 HIS A N 7
ATOM 3703 C CA . HIS A 1 14 ? 26.168 2.186 -6.072 1.00 0.00 14 HIS A CA 7
ATOM 3704 C C . HIS A 1 14 ? 26.617 0.830 -5.538 1.00 0.00 14 HIS A C 7
ATOM 3705 O O . HIS A 1 14 ? 25.850 0.096 -4.948 1.00 0.00 14 HIS A O 7
ATOM 3719 N N . LEU A 1 15 ? 27.851 0.490 -5.754 1.00 0.00 15 LEU A N 7
ATOM 3720 C CA . LEU A 1 15 ? 28.366 -0.829 -5.275 1.00 0.00 15 LEU A CA 7
ATOM 3721 C C . LEU A 1 15 ? 28.749 -0.748 -3.794 1.00 0.00 15 LEU A C 7
ATOM 3722 O O . LEU A 1 15 ? 29.574 -1.502 -3.317 1.00 0.00 15 LEU A O 7
ATOM 3738 N N . ASN A 1 16 ? 28.154 0.148 -3.062 1.00 0.00 16 ASN A N 7
ATOM 3739 C CA . ASN A 1 16 ? 28.480 0.263 -1.614 1.00 0.00 16 ASN A CA 7
ATOM 3740 C C . ASN A 1 16 ? 27.777 -0.863 -0.852 1.00 0.00 16 ASN A C 7
ATOM 3741 O O . ASN A 1 16 ? 28.142 -1.200 0.257 1.00 0.00 16 ASN A O 7
ATOM 3752 N N . GLU A 1 17 ? 26.766 -1.444 -1.441 1.00 0.00 17 GLU A N 7
ATOM 3753 C CA . GLU A 1 17 ? 26.034 -2.548 -0.755 1.00 0.00 17 GLU A CA 7
ATOM 3754 C C . GLU A 1 17 ? 26.934 -3.785 -0.665 1.00 0.00 17 GLU A C 7
ATOM 3755 O O . GLU A 1 17 ? 26.861 -4.547 0.279 1.00 0.00 17 GLU A O 7
ATOM 3785 N N . GLU A 1 19 ? 30.328 -3.521 -0.938 1.00 0.00 19 GLU A N 7
ATOM 3786 C CA . GLU A 1 19 ? 31.713 -3.007 -0.749 1.00 0.00 19 GLU A CA 7
ATOM 3787 C C . GLU A 1 19 ? 32.178 -3.357 0.664 1.00 0.00 19 GLU A C 7
ATOM 3788 O O . GLU A 1 19 ? 33.355 -3.366 0.960 1.00 0.00 19 GLU A O 7
ATOM 3800 N N . ARG A 1 20 ? 31.255 -3.657 1.537 1.00 0.00 20 ARG A N 7
ATOM 3801 C CA . ARG A 1 20 ? 31.634 -4.023 2.928 1.00 0.00 20 ARG A CA 7
ATOM 3802 C C . ARG A 1 20 ? 31.980 -5.500 2.964 1.00 0.00 20 ARG A C 7
ATOM 3803 O O . ARG A 1 20 ? 32.980 -5.871 3.512 1.00 0.00 20 ARG A O 7
ATOM 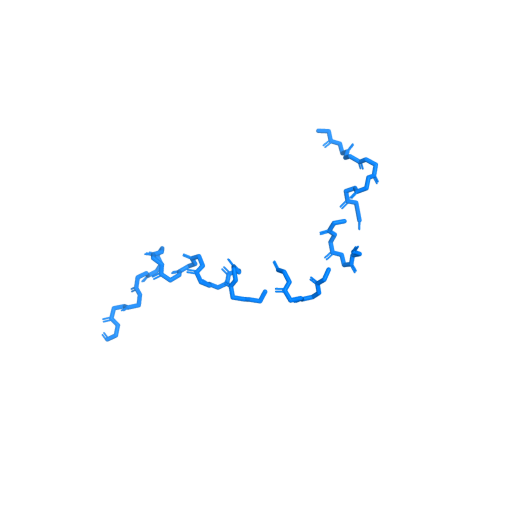3824 N N . VAL A 1 21 ? 31.216 -6.357 2.342 1.00 0.00 21 VAL A N 7
ATOM 3825 C CA . VAL A 1 21 ? 31.615 -7.798 2.344 1.00 0.00 21 VAL A CA 7
ATOM 3826 C C . VAL A 1 21 ? 33.119 -7.848 2.051 1.00 0.00 21 VAL A C 7
ATOM 3827 O O . VAL A 1 21 ? 33.832 -8.733 2.482 1.00 0.00 21 VAL A O 7
ATOM 3840 N N . GLU A 1 22 ? 33.599 -6.842 1.365 1.00 0.00 22 GLU A N 7
ATOM 3841 C CA . GLU A 1 22 ? 35.047 -6.727 1.071 1.00 0.00 22 GLU A CA 7
ATOM 3842 C C . GLU A 1 22 ? 35.770 -6.401 2.372 1.00 0.00 22 GLU A C 7
ATOM 3843 O O . GLU A 1 22 ? 36.581 -7.152 2.875 1.00 0.00 22 GLU A O 7
ATOM 3855 N N . TRP A 1 23 ? 35.493 -5.233 2.874 1.00 0.00 23 TRP A N 7
ATOM 3856 C CA . TRP A 1 23 ? 36.157 -4.757 4.096 1.00 0.00 23 TRP A CA 7
ATOM 3857 C C . TRP A 1 23 ? 35.795 -5.689 5.246 1.00 0.00 23 TRP A C 7
ATOM 3858 O O . TRP A 1 23 ? 36.662 -6.234 5.897 1.00 0.00 23 TRP A O 7
ATOM 3879 N N . LEU A 1 24 ? 34.538 -5.905 5.468 1.00 0.00 24 LEU A N 7
ATOM 3880 C CA . LEU A 1 24 ? 34.085 -6.851 6.531 1.00 0.00 24 LEU A CA 7
ATOM 3881 C C . LEU A 1 24 ? 35.093 -8.000 6.677 1.00 0.00 24 LEU A C 7
ATOM 3882 O O . LEU A 1 24 ? 35.335 -8.493 7.761 1.00 0.00 24 LEU A O 7
ATOM 3898 N N . ARG A 1 25 ? 35.677 -8.430 5.589 1.00 0.00 25 ARG A N 7
ATOM 3899 C CA . ARG A 1 25 ? 36.666 -9.548 5.654 1.00 0.00 25 ARG A CA 7
ATOM 3900 C C . ARG A 1 25 ? 37.880 -9.117 6.479 1.00 0.00 25 ARG A C 7
ATOM 3901 O O . ARG A 1 25 ? 38.255 -9.766 7.436 1.00 0.00 25 ARG A O 7
ATOM 3922 N N . LYS A 1 26 ? 38.499 -8.027 6.114 1.00 0.00 26 LYS A N 7
ATOM 3923 C CA . LYS A 1 26 ? 39.692 -7.551 6.872 1.00 0.00 26 LYS A CA 7
ATOM 3924 C C . LYS A 1 26 ? 39.255 -6.897 8.190 1.00 0.00 26 LYS A C 7
ATOM 3925 O O . LYS A 1 26 ? 40.060 -6.334 8.905 1.00 0.00 26 LYS A O 7
ATOM 3944 N N . LYS A 1 27 ? 37.990 -6.965 8.519 1.00 0.00 27 LYS A N 7
ATOM 3945 C CA . LYS A 1 27 ? 37.510 -6.348 9.790 1.00 0.00 27 LYS A CA 7
ATOM 3946 C C . LYS A 1 27 ? 38.506 -6.644 10.915 1.00 0.00 27 LYS A C 7
ATOM 3947 O O . LYS A 1 27 ? 38.989 -5.749 11.579 1.00 0.00 27 LYS A O 7
ATOM 3966 N N . LEU A 1 28 ? 38.820 -7.892 11.133 1.00 0.00 28 LEU A N 7
ATOM 3967 C CA . LEU A 1 28 ? 39.788 -8.236 12.213 1.00 0.00 28 LEU A CA 7
ATOM 3968 C C . LEU A 1 28 ? 41.147 -7.620 11.884 1.00 0.00 28 LEU A C 7
ATOM 3969 O O . LEU A 1 28 ? 41.856 -7.153 12.753 1.00 0.00 28 LEU A O 7
ATOM 3985 N N . GLN A 1 29 ? 41.515 -7.612 10.631 1.00 0.00 29 GLN A N 7
ATOM 3986 C CA . GLN A 1 29 ? 42.827 -7.023 10.244 1.00 0.00 29 GLN A CA 7
ATOM 3987 C C . GLN A 1 29 ? 42.651 -5.527 9.980 1.00 0.00 29 GLN A C 7
ATOM 3988 O O . GLN A 1 29 ? 43.226 -4.976 9.063 1.00 0.00 29 GLN A O 7
ATOM 4002 N N . ASP A 1 30 ? 41.860 -4.868 10.781 1.00 0.00 30 ASP A N 7
ATOM 4003 C CA . ASP A 1 30 ? 41.643 -3.408 10.586 1.00 0.00 30 ASP A CA 7
ATOM 4004 C C . ASP A 1 30 ? 41.764 -2.703 11.937 1.00 0.00 30 ASP A C 7
ATOM 4005 O O . ASP A 1 30 ? 41.330 -1.581 12.106 1.00 0.00 30 ASP A O 7
ATOM 4014 N N . VAL A 1 31 ? 42.354 -3.356 12.900 1.00 0.00 31 VAL A N 7
ATOM 4015 C CA . VAL A 1 31 ? 42.509 -2.730 14.242 1.00 0.00 31 VAL A CA 7
ATOM 4016 C C . VAL A 1 31 ? 43.922 -2.163 14.372 1.00 0.00 31 VAL A C 7
ATOM 4017 O O . VAL A 1 31 ? 44.822 -2.819 14.857 1.00 0.00 31 VAL A O 7
ATOM 4030 N N . HIS A 1 32 ? 44.123 -0.951 13.939 1.00 0.00 32 HIS A N 7
ATOM 4031 C CA . HIS A 1 32 ? 45.480 -0.343 14.033 1.00 0.00 32 HIS A CA 7
ATOM 4032 C C . HIS A 1 32 ? 46.429 -1.075 13.081 1.00 0.00 32 HIS A C 7
ATOM 4033 O O . HIS A 1 32 ? 47.344 -1.755 13.501 1.00 0.00 32 HIS A O 7
ATOM 4047 N N . ASN A 1 33 ? 46.216 -0.942 11.800 1.00 0.00 33 ASN A N 7
ATOM 4048 C CA . ASN A 1 33 ? 47.104 -1.631 10.820 1.00 0.00 33 ASN A CA 7
ATOM 4049 C C . ASN A 1 33 ? 48.563 -1.471 11.250 1.00 0.00 33 ASN A C 7
ATOM 4050 O O . ASN A 1 33 ? 49.397 -2.311 10.977 1.00 0.00 33 ASN A O 7
ATOM 4061 N N . PHE A 1 34 ? 48.879 -0.396 11.919 1.00 0.00 34 PHE A N 7
ATOM 4062 C CA . PHE A 1 34 ? 50.284 -0.182 12.365 1.00 0.00 34 PHE A CA 7
ATOM 4063 C C . PHE A 1 34 ? 51.149 0.190 11.159 1.00 0.00 34 PHE A C 7
ATOM 4064 O O . PHE A 1 34 ? 51.316 -0.652 10.292 1.00 0.00 34 PHE A O 7
ATOM 4082 N N . SER A 1 1 ? 9.340 17.810 -12.432 1.00 0.00 1 SER A N 8
ATOM 4083 C CA . SER A 1 1 ? 9.886 16.491 -12.005 1.00 0.00 1 SER A CA 8
ATOM 4084 C C . SER A 1 1 ? 9.554 16.258 -10.529 1.00 0.00 1 SER A C 8
ATOM 4085 O O . SER A 1 1 ? 8.691 16.903 -9.969 1.00 0.00 1 SER A O 8
ATOM 4095 N N . VAL A 1 2 ? 10.231 15.341 -9.894 1.00 0.00 2 VAL A N 8
ATOM 4096 C CA . VAL A 1 2 ? 9.950 15.072 -8.455 1.00 0.00 2 VAL A CA 8
ATOM 4097 C C . VAL A 1 2 ? 10.943 14.032 -7.930 1.00 0.00 2 VAL A C 8
ATOM 4098 O O . VAL A 1 2 ? 11.451 13.215 -8.672 1.00 0.00 2 VAL A O 8
ATOM 4111 N N . SER A 1 3 ? 11.223 14.057 -6.655 1.00 0.00 3 SER A N 8
ATOM 4112 C CA . SER A 1 3 ? 12.181 13.070 -6.084 1.00 0.00 3 SER A CA 8
ATOM 4113 C C . SER A 1 3 ? 11.694 11.653 -6.391 1.00 0.00 3 SER A C 8
ATOM 4114 O O . SER A 1 3 ? 10.819 11.131 -5.730 1.00 0.00 3 SER A O 8
ATOM 4122 N N . GLU A 1 4 ? 12.253 11.028 -7.391 1.00 0.00 4 GLU A N 8
ATOM 4123 C CA . GLU A 1 4 ? 11.819 9.646 -7.738 1.00 0.00 4 GLU A CA 8
ATOM 4124 C C . GLU A 1 4 ? 12.618 8.637 -6.911 1.00 0.00 4 GLU A C 8
ATOM 4125 O O . GLU A 1 4 ? 12.135 7.572 -6.579 1.00 0.00 4 GLU A O 8
ATOM 4137 N N . ILE A 1 5 ? 13.837 8.960 -6.577 1.00 0.00 5 ILE A N 8
ATOM 4138 C CA . ILE A 1 5 ? 14.662 8.014 -5.773 1.00 0.00 5 ILE A CA 8
ATOM 4139 C C . ILE A 1 5 ? 14.550 8.365 -4.289 1.00 0.00 5 ILE A C 8
ATOM 4140 O O . ILE A 1 5 ? 15.430 8.073 -3.504 1.00 0.00 5 ILE A O 8
ATOM 4156 N N . GLN A 1 6 ? 13.474 8.985 -3.896 1.00 0.00 6 GLN A N 8
ATOM 4157 C CA . GLN A 1 6 ? 13.306 9.347 -2.461 1.00 0.00 6 GLN A CA 8
ATOM 4158 C C . GLN A 1 6 ? 12.711 8.155 -1.714 1.00 0.00 6 GLN A C 8
ATOM 4159 O O . GLN A 1 6 ? 13.015 7.918 -0.562 1.00 0.00 6 GLN A O 8
ATOM 4173 N N . LEU A 1 7 ? 11.870 7.395 -2.361 1.00 0.00 7 LEU A N 8
ATOM 4174 C CA . LEU A 1 7 ? 11.269 6.216 -1.680 1.00 0.00 7 LEU A CA 8
ATOM 4175 C C . LEU A 1 7 ? 12.334 5.141 -1.495 1.00 0.00 7 LEU A C 8
ATOM 4176 O O . LEU A 1 7 ? 12.157 4.183 -0.769 1.00 0.00 7 LEU A O 8
ATOM 4211 N N . HIS A 1 9 ? 15.293 6.005 -0.413 1.00 0.00 9 HIS A N 8
ATOM 4212 C CA . HIS A 1 9 ? 16.094 6.528 0.724 1.00 0.00 9 HIS A CA 8
ATOM 4213 C C . HIS A 1 9 ? 15.474 6.042 2.045 1.00 0.00 9 HIS A C 8
ATOM 4214 O O . HIS A 1 9 ? 15.984 6.307 3.116 1.00 0.00 9 HIS A O 8
ATOM 4228 N N . ASN A 1 10 ? 14.374 5.342 1.974 1.00 0.00 10 ASN A N 8
ATOM 4229 C CA . ASN A 1 10 ? 13.718 4.852 3.219 1.00 0.00 10 ASN A CA 8
ATOM 4230 C C . ASN A 1 10 ? 14.351 3.527 3.653 1.00 0.00 10 ASN A C 8
ATOM 4231 O O . ASN A 1 10 ? 14.662 3.329 4.811 1.00 0.00 10 ASN A O 8
ATOM 4242 N N . LEU A 1 11 ? 14.539 2.615 2.738 1.00 0.00 11 LEU A N 8
ATOM 4243 C CA . LEU A 1 11 ? 15.146 1.304 3.108 1.00 0.00 11 LEU A CA 8
ATOM 4244 C C . LEU A 1 11 ? 16.661 1.354 2.893 1.00 0.00 11 LEU A C 8
ATOM 4245 O O . LEU A 1 11 ? 17.432 1.017 3.770 1.00 0.00 11 LEU A O 8
ATOM 4261 N N . GLY A 1 12 ? 17.094 1.764 1.733 1.00 0.00 12 GLY A N 8
ATOM 4262 C CA . GLY A 1 12 ? 18.559 1.824 1.465 1.00 0.00 12 GLY A CA 8
ATOM 4263 C C . GLY A 1 12 ? 19.014 0.499 0.852 1.00 0.00 12 GLY A C 8
ATOM 4264 O O . GLY A 1 12 ? 20.183 0.168 0.860 1.0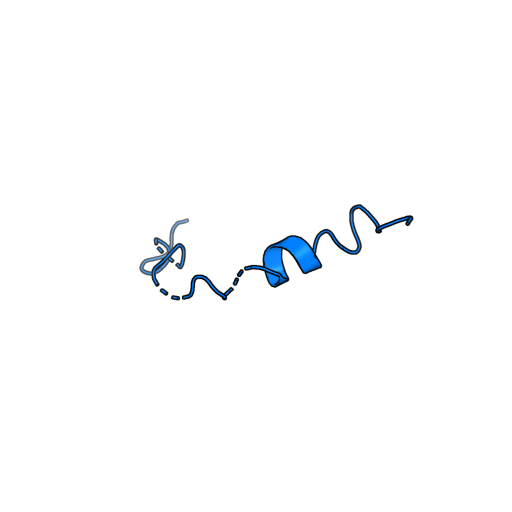0 0.00 12 GLY A O 8
ATOM 4285 N N . HIS A 1 14 ? 19.403 -2.090 1.880 1.00 0.00 14 HIS A N 8
ATOM 4286 C CA . HIS A 1 14 ? 20.346 -2.785 2.796 1.00 0.00 14 HIS A CA 8
ATOM 4287 C C . HIS A 1 14 ? 21.740 -2.176 2.652 1.00 0.00 14 HIS A C 8
ATOM 4288 O O . HIS A 1 14 ? 22.198 -1.888 1.564 1.00 0.00 14 HIS A O 8
ATOM 4302 N N . LEU A 1 15 ? 22.407 -1.969 3.749 1.00 0.00 15 LEU A N 8
ATOM 4303 C CA . LEU A 1 15 ? 23.770 -1.366 3.703 1.00 0.00 15 LEU A CA 8
ATOM 4304 C C . LEU A 1 15 ? 24.825 -2.451 3.464 1.00 0.00 15 LEU A C 8
ATOM 4305 O O . LEU A 1 15 ? 25.948 -2.341 3.915 1.00 0.00 15 LEU A O 8
ATOM 4321 N N . ASN A 1 16 ? 24.485 -3.492 2.752 1.00 0.00 16 ASN A N 8
ATOM 4322 C CA . ASN A 1 16 ? 25.483 -4.566 2.485 1.00 0.00 16 ASN A CA 8
ATOM 4323 C C . ASN A 1 16 ? 26.347 -4.159 1.291 1.00 0.00 16 ASN A C 8
ATOM 4324 O O . ASN A 1 16 ? 27.402 -4.712 1.053 1.00 0.00 16 ASN A O 8
ATOM 4335 N N . GLU A 1 17 ? 25.902 -3.189 0.540 1.00 0.00 17 GLU A N 8
ATOM 4336 C CA . GLU A 1 17 ? 26.685 -2.733 -0.641 1.00 0.00 17 GLU A CA 8
ATOM 4337 C C . GLU A 1 17 ? 27.930 -1.984 -0.165 1.00 0.00 17 GLU A C 8
ATOM 4338 O O . GLU A 1 17 ? 29.000 -2.112 -0.725 1.00 0.00 17 GLU A O 8
ATOM 4368 N N . GLU A 1 19 ? 29.457 -2.474 2.598 1.00 0.00 19 GLU A N 8
ATOM 4369 C CA . GLU A 1 19 ? 30.042 -3.253 3.728 1.00 0.00 19 GLU A CA 8
ATOM 4370 C C . GLU A 1 19 ? 31.499 -3.607 3.412 1.00 0.00 19 GLU A C 8
ATOM 4371 O O . GLU A 1 19 ? 32.412 -3.189 4.097 1.00 0.00 19 GLU A O 8
ATOM 4383 N N . ARG A 1 20 ? 31.720 -4.371 2.378 1.00 0.00 20 ARG A N 8
ATOM 4384 C CA . ARG A 1 20 ? 33.115 -4.753 2.009 1.00 0.00 20 ARG A CA 8
ATOM 4385 C C . ARG A 1 20 ? 33.685 -3.708 1.064 1.00 0.00 20 ARG A C 8
ATOM 4386 O O . ARG A 1 20 ? 34.797 -3.292 1.232 1.00 0.00 20 ARG A O 8
ATOM 4407 N N . VAL A 1 21 ? 32.940 -3.212 0.108 1.00 0.00 21 VAL A N 8
ATOM 4408 C CA . VAL A 1 21 ? 33.522 -2.135 -0.758 1.00 0.00 21 VAL A CA 8
ATOM 4409 C C . VAL A 1 21 ? 34.233 -1.153 0.179 1.00 0.00 21 VAL A C 8
ATOM 4410 O O . VAL A 1 21 ? 35.213 -0.521 -0.165 1.00 0.00 21 VAL A O 8
ATOM 4423 N N . GLU A 1 22 ? 33.755 -1.092 1.396 1.00 0.00 22 GLU A N 8
ATOM 4424 C CA . GLU A 1 22 ? 34.384 -0.241 2.435 1.00 0.00 22 GLU A CA 8
ATOM 4425 C C . GLU A 1 22 ? 35.759 -0.813 2.757 1.00 0.00 22 GLU A C 8
ATOM 4426 O O . GLU A 1 22 ? 36.784 -0.188 2.574 1.00 0.00 22 GLU A O 8
ATOM 4438 N N . TRP A 1 23 ? 35.750 -1.995 3.296 1.00 0.00 23 TRP A N 8
ATOM 4439 C CA . TRP A 1 23 ? 36.997 -2.648 3.717 1.00 0.00 23 TRP A CA 8
ATOM 4440 C C . TRP A 1 23 ? 37.814 -2.995 2.489 1.00 0.00 23 TRP A C 8
ATOM 4441 O O . TRP A 1 23 ? 38.968 -2.637 2.383 1.00 0.00 23 TRP A O 8
ATOM 4462 N N . LEU A 1 24 ? 37.223 -3.673 1.566 1.00 0.00 24 LEU A N 8
ATOM 4463 C CA . LEU A 1 24 ? 37.922 -4.043 0.309 1.00 0.00 24 LEU A CA 8
ATOM 4464 C C . LEU A 1 24 ? 38.919 -2.947 -0.096 1.00 0.00 24 LEU A C 8
ATOM 4465 O O . LEU A 1 24 ? 39.944 -3.216 -0.690 1.00 0.00 24 LEU A O 8
ATOM 4481 N N . ARG A 1 25 ? 38.616 -1.710 0.205 1.00 0.00 25 ARG A N 8
ATOM 4482 C CA . ARG A 1 25 ? 39.533 -0.597 -0.178 1.00 0.00 25 ARG A CA 8
ATOM 4483 C C . ARG A 1 25 ? 40.568 -0.342 0.929 1.00 0.00 25 ARG A C 8
ATOM 4484 O O . ARG A 1 25 ? 41.727 -0.096 0.654 1.00 0.00 25 ARG A O 8
ATOM 4505 N N . LYS A 1 26 ? 40.168 -0.378 2.172 1.00 0.00 26 LYS A N 8
ATOM 4506 C CA . LYS A 1 26 ? 41.150 -0.115 3.268 1.00 0.00 26 LYS A CA 8
ATOM 4507 C C . LYS A 1 26 ? 41.656 -1.435 3.862 1.00 0.00 26 LYS A C 8
ATOM 4508 O O . LYS A 1 26 ? 42.847 -1.661 3.962 1.00 0.00 26 LYS A O 8
ATOM 4527 N N . LYS A 1 27 ? 40.772 -2.303 4.262 1.00 0.00 27 LYS A N 8
ATOM 4528 C CA . LYS A 1 27 ? 41.214 -3.599 4.852 1.00 0.00 27 LYS A CA 8
ATOM 4529 C C . LYS A 1 27 ? 42.000 -4.405 3.808 1.00 0.00 27 LYS A C 8
ATOM 4530 O O . LYS A 1 27 ? 41.450 -4.890 2.840 1.00 0.00 27 LYS A O 8
ATOM 4549 N N . LEU A 1 28 ? 43.284 -4.555 4.008 1.00 0.00 28 LEU A N 8
ATOM 4550 C CA . LEU A 1 28 ? 44.115 -5.333 3.043 1.00 0.00 28 LEU A CA 8
ATOM 4551 C C . LEU A 1 28 ? 44.098 -4.659 1.670 1.00 0.00 28 LEU A C 8
ATOM 4552 O O . LEU A 1 28 ? 44.149 -5.314 0.647 1.00 0.00 28 LEU A O 8
ATOM 4568 N N . GLN A 1 29 ? 44.038 -3.358 1.636 1.00 0.00 29 GLN A N 8
ATOM 4569 C CA . GLN A 1 29 ? 44.030 -2.651 0.326 1.00 0.00 29 GLN A CA 8
ATOM 4570 C C . GLN A 1 29 ? 44.457 -1.197 0.538 1.00 0.00 29 GLN A C 8
ATOM 4571 O O . GLN A 1 29 ? 44.048 -0.304 -0.177 1.00 0.00 29 GLN A O 8
ATOM 4585 N N . ASP A 1 30 ? 45.284 -0.957 1.518 1.00 0.00 30 ASP A N 8
ATOM 4586 C CA . ASP A 1 30 ? 45.750 0.432 1.782 1.00 0.00 30 ASP A CA 8
ATOM 4587 C C . ASP A 1 30 ? 47.276 0.437 1.904 1.00 0.00 30 ASP A C 8
ATOM 4588 O O . ASP A 1 30 ? 47.874 1.422 2.289 1.00 0.00 30 ASP A O 8
ATOM 4597 N N . VAL A 1 31 ? 47.911 -0.659 1.579 1.00 0.00 31 VAL A N 8
ATOM 4598 C CA . VAL A 1 31 ? 49.398 -0.721 1.674 1.00 0.00 31 VAL A CA 8
ATOM 4599 C C . VAL A 1 31 ? 49.819 -0.726 3.146 1.00 0.00 31 VAL A C 8
ATOM 4600 O O . VAL A 1 31 ? 49.725 0.272 3.833 1.00 0.00 31 VAL A O 8
ATOM 4613 N N . HIS A 1 32 ? 50.282 -1.845 3.634 1.00 0.00 32 HIS A N 8
ATOM 4614 C CA . HIS A 1 32 ? 50.709 -1.920 5.060 1.00 0.00 32 HIS A CA 8
ATOM 4615 C C . HIS A 1 32 ? 52.060 -2.633 5.150 1.00 0.00 32 HIS A C 8
ATOM 4616 O O . HIS A 1 32 ? 53.094 -2.010 5.283 1.00 0.00 32 HIS A O 8
ATOM 4630 N N . ASN A 1 33 ? 52.058 -3.937 5.077 1.00 0.00 33 ASN A N 8
ATOM 4631 C CA . ASN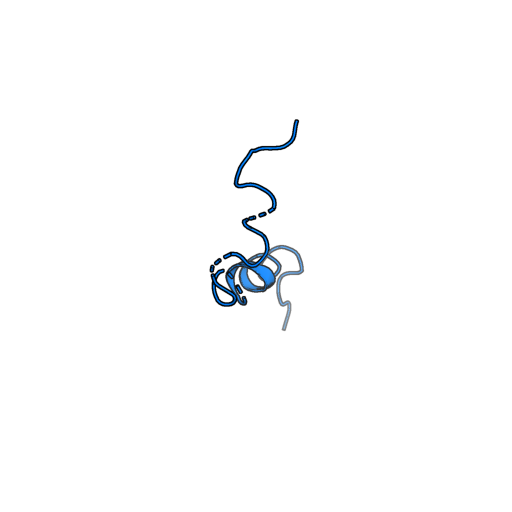 A 1 33 ? 53.342 -4.691 5.157 1.00 0.00 33 ASN A CA 8
ATOM 4632 C C . ASN A 1 33 ? 53.547 -5.485 3.865 1.00 0.00 33 ASN A C 8
ATOM 4633 O O . ASN A 1 33 ? 54.581 -5.403 3.233 1.00 0.00 33 ASN A O 8
ATOM 4644 N N . PHE A 1 34 ? 52.570 -6.253 3.467 1.00 0.00 34 PHE A N 8
ATOM 4645 C CA . PHE A 1 34 ? 52.711 -7.051 2.216 1.00 0.00 34 PHE A CA 8
ATOM 4646 C C . PHE A 1 34 ? 51.804 -6.464 1.133 1.00 0.00 34 PHE A C 8
ATOM 4647 O O . PHE A 1 34 ? 52.105 -6.657 -0.033 1.00 0.00 34 PHE A O 8
ATOM 4665 N N . SER A 1 1 ? 19.390 12.122 -20.386 1.00 0.00 1 SER A N 9
ATOM 4666 C CA . SER A 1 1 ? 19.371 11.334 -19.121 1.00 0.00 1 SER A CA 9
ATOM 4667 C C . SER A 1 1 ? 20.807 11.020 -18.694 1.00 0.00 1 SER A C 9
ATOM 4668 O O . SER A 1 1 ? 21.608 10.549 -19.477 1.00 0.00 1 SER A O 9
ATOM 4678 N N . VAL A 1 2 ? 21.139 11.274 -17.458 1.00 0.00 2 VAL A N 9
ATOM 4679 C CA . VAL A 1 2 ? 22.523 10.987 -16.986 1.00 0.00 2 VAL A CA 9
ATOM 4680 C C . VAL A 1 2 ? 22.502 9.771 -16.060 1.00 0.00 2 VAL A C 9
ATOM 4681 O O . VAL A 1 2 ? 23.366 9.601 -15.223 1.00 0.00 2 VAL A O 9
ATOM 4694 N N . SER A 1 3 ? 21.523 8.922 -16.205 1.00 0.00 3 SER A N 9
ATOM 4695 C CA . SER A 1 3 ? 21.454 7.718 -15.333 1.00 0.00 3 SER A CA 9
ATOM 4696 C C . SER A 1 3 ? 22.420 6.658 -15.859 1.00 0.00 3 SER A C 9
ATOM 4697 O O . SER A 1 3 ? 22.070 5.837 -16.684 1.00 0.00 3 SER A O 9
ATOM 4705 N N . GLU A 1 4 ? 23.633 6.671 -15.387 1.00 0.00 4 GLU A N 9
ATOM 4706 C CA . GLU A 1 4 ? 24.627 5.666 -15.856 1.00 0.00 4 GLU A CA 9
ATOM 4707 C C . GLU A 1 4 ? 24.636 4.480 -14.890 1.00 0.00 4 GLU A C 9
ATOM 4708 O O . GLU A 1 4 ? 24.070 3.440 -15.162 1.00 0.00 4 GLU A O 9
ATOM 4720 N N . ILE A 1 5 ? 25.273 4.629 -13.760 1.00 0.00 5 ILE A N 9
ATOM 4721 C CA . ILE A 1 5 ? 25.311 3.508 -12.778 1.00 0.00 5 ILE A CA 9
ATOM 4722 C C . ILE A 1 5 ? 24.172 3.676 -11.770 1.00 0.00 5 ILE A C 9
ATOM 4723 O O . ILE A 1 5 ? 24.229 3.180 -10.663 1.00 0.00 5 ILE A O 9
ATOM 4739 N N . GLN A 1 6 ? 23.133 4.369 -12.148 1.00 0.00 6 GLN A N 9
ATOM 4740 C CA . GLN A 1 6 ? 21.989 4.566 -11.214 1.00 0.00 6 GLN A CA 9
ATOM 4741 C C . GLN A 1 6 ? 21.000 3.410 -11.361 1.00 0.00 6 GLN A C 9
ATOM 4742 O O . GLN A 1 6 ? 20.454 2.927 -10.392 1.00 0.00 6 GLN A O 9
ATOM 4756 N N . LEU A 1 7 ? 20.758 2.957 -12.562 1.00 0.00 7 LEU A N 9
ATOM 4757 C CA . LEU A 1 7 ? 19.798 1.833 -12.732 1.00 0.00 7 LEU A CA 9
ATOM 4758 C C . LEU A 1 7 ? 20.359 0.581 -12.073 1.00 0.00 7 LEU A C 9
ATOM 4759 O O . LEU A 1 7 ? 19.666 -0.395 -11.862 1.00 0.00 7 LEU A O 9
ATOM 4794 N N . HIS A 1 9 ? 21.847 0.878 -9.111 1.00 0.00 9 HIS A N 9
ATOM 4795 C CA . HIS A 1 9 ? 21.554 1.181 -7.688 1.00 0.00 9 HIS A CA 9
ATOM 4796 C C . HIS A 1 9 ? 20.053 0.967 -7.454 1.00 0.00 9 HIS A C 9
ATOM 4797 O O . HIS A 1 9 ? 19.606 0.749 -6.345 1.00 0.00 9 HIS A O 9
ATOM 4811 N N . ASN A 1 10 ? 19.278 1.039 -8.502 1.00 0.00 10 ASN A N 9
ATOM 4812 C CA . ASN A 1 10 ? 17.808 0.854 -8.367 1.00 0.00 10 ASN A CA 9
ATOM 4813 C C . ASN A 1 10 ? 17.467 -0.639 -8.397 1.00 0.00 10 ASN A C 9
ATOM 4814 O O . ASN A 1 10 ? 17.075 -1.215 -7.401 1.00 0.00 10 ASN A O 9
ATOM 4825 N N . LEU A 1 11 ? 17.604 -1.268 -9.533 1.00 0.00 11 LEU A N 9
ATOM 4826 C CA . LEU A 1 11 ? 17.277 -2.720 -9.628 1.00 0.00 11 LEU A CA 9
ATOM 4827 C C . LEU A 1 11 ? 18.560 -3.551 -9.557 1.00 0.00 11 LEU A C 9
ATOM 4828 O O . LEU A 1 11 ? 18.524 -4.765 -9.569 1.00 0.00 11 LEU A O 9
ATOM 4844 N N . GLY A 1 12 ? 19.695 -2.911 -9.490 1.00 0.00 12 GLY A N 9
ATOM 4845 C CA . GLY A 1 12 ? 20.973 -3.675 -9.427 1.00 0.00 12 GLY A CA 9
ATOM 4846 C C . GLY A 1 12 ? 21.491 -3.707 -7.989 1.00 0.00 12 GLY A C 9
ATOM 4847 O O . GLY A 1 12 ? 22.638 -4.022 -7.741 1.00 0.00 12 GLY A O 9
ATOM 4868 N N . HIS A 1 14 ? 22.298 -5.509 -5.443 1.00 0.00 14 HIS A N 9
ATOM 4869 C CA . HIS A 1 14 ? 22.459 -6.924 -5.014 1.00 0.00 14 HIS A CA 9
ATOM 4870 C C . HIS A 1 14 ? 22.797 -6.969 -3.517 1.00 0.00 14 HIS A C 9
ATOM 4871 O O . HIS A 1 14 ? 22.150 -6.328 -2.712 1.00 0.00 14 HIS A O 9
ATOM 4885 N N . LEU A 1 15 ? 23.799 -7.717 -3.130 1.00 0.00 15 LEU A N 9
ATOM 4886 C CA . LEU A 1 15 ? 24.152 -7.783 -1.682 1.00 0.00 15 LEU A CA 9
ATOM 4887 C C . LEU A 1 15 ? 25.115 -6.649 -1.341 1.00 0.00 15 LEU A C 9
ATOM 4888 O O . LEU A 1 15 ? 25.776 -6.665 -0.321 1.00 0.00 15 LEU A O 9
ATOM 4904 N N . ASN A 1 16 ? 25.192 -5.658 -2.183 1.00 0.00 16 ASN A N 9
ATOM 4905 C CA . ASN A 1 16 ? 26.104 -4.514 -1.905 1.00 0.00 16 ASN A CA 9
ATOM 4906 C C . ASN A 1 16 ? 25.548 -3.709 -0.728 1.00 0.00 16 ASN A C 9
ATOM 4907 O O . ASN A 1 16 ? 26.229 -2.892 -0.140 1.00 0.00 16 ASN A O 9
ATOM 4918 N N . GLU A 1 17 ? 24.312 -3.941 -0.378 1.00 0.00 17 GLU A N 9
ATOM 4919 C CA . GLU A 1 17 ? 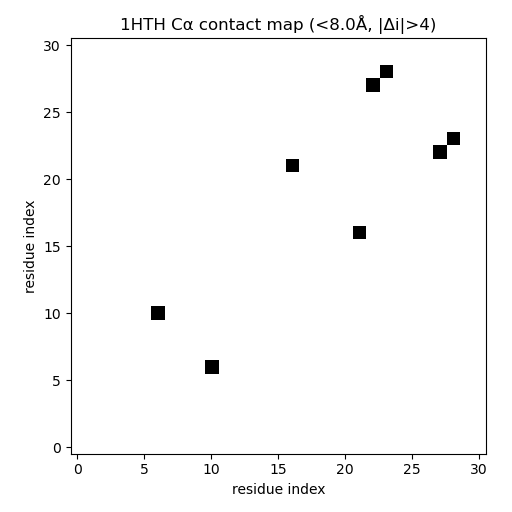23.705 -3.201 0.763 1.00 0.00 17 GLU A CA 9
ATOM 4920 C C . GLU A 1 17 ? 24.385 -3.642 2.059 1.00 0.00 17 GLU A C 9
ATOM 4921 O O . GLU A 1 17 ? 24.650 -2.848 2.940 1.00 0.00 17 GLU A O 9
ATOM 4951 N N . GLU A 1 19 ? 27.332 -4.502 2.388 1.00 0.00 19 GLU A N 9
ATOM 4952 C CA . GLU A 1 19 ? 28.803 -4.420 2.150 1.00 0.00 19 GLU A CA 9
ATOM 4953 C C . GLU A 1 19 ? 29.445 -3.451 3.147 1.00 0.00 19 GLU A C 9
ATOM 4954 O O . GLU A 1 19 ? 30.647 -3.442 3.328 1.00 0.00 19 GLU A O 9
ATOM 4966 N N . ARG A 1 20 ? 28.661 -2.632 3.792 1.00 0.00 20 ARG A N 9
ATOM 4967 C CA . ARG A 1 20 ? 29.238 -1.663 4.771 1.00 0.00 20 ARG A CA 9
ATOM 4968 C C . ARG A 1 20 ? 29.417 -2.337 6.123 1.00 0.00 20 ARG A C 9
ATOM 4969 O O . ARG A 1 20 ? 30.464 -2.251 6.706 1.00 0.00 20 ARG A O 9
ATOM 4990 N N . VAL A 1 21 ? 28.448 -3.053 6.629 1.00 0.00 21 VAL A N 9
ATOM 4991 C CA . VAL A 1 21 ? 28.683 -3.732 7.942 1.00 0.00 21 VAL A CA 9
ATOM 4992 C C . VAL A 1 21 ? 30.076 -4.363 7.890 1.00 0.00 21 VAL A C 9
ATOM 4993 O O . VAL A 1 21 ? 30.757 -4.501 8.886 1.00 0.00 21 VAL A O 9
ATOM 5006 N N . GLU A 1 22 ? 30.515 -4.675 6.702 1.00 0.00 22 GLU A N 9
ATOM 5007 C CA . GLU A 1 22 ? 31.878 -5.220 6.508 1.00 0.00 22 GLU A CA 9
ATOM 5008 C C . GLU A 1 22 ? 32.873 -4.096 6.753 1.00 0.00 22 GLU A C 9
ATOM 5009 O O . GLU A 1 22 ? 33.679 -4.116 7.661 1.00 0.00 22 GLU A O 9
ATOM 5021 N N . TRP A 1 23 ? 32.827 -3.143 5.878 1.00 0.00 23 TRP A N 9
ATOM 5022 C CA . TRP A 1 23 ? 33.757 -2.008 5.927 1.00 0.00 23 TRP A CA 9
ATOM 5023 C C . TRP A 1 23 ? 33.477 -1.169 7.160 1.00 0.00 23 TRP A C 9
ATOM 5024 O O . TRP A 1 23 ? 34.359 -0.921 7.951 1.00 0.00 23 TRP A O 9
ATOM 5045 N N . LEU A 1 24 ? 32.273 -0.746 7.342 1.00 0.00 24 LEU A N 9
ATOM 5046 C CA . LEU A 1 24 ? 31.924 0.058 8.543 1.00 0.00 24 LEU A CA 9
ATOM 5047 C C . LEU A 1 24 ? 32.708 -0.449 9.766 1.00 0.00 24 LEU A C 9
ATOM 5048 O O . LEU A 1 24 ? 33.221 0.324 10.550 1.00 0.00 24 LEU A O 9
ATOM 5064 N N . ARG A 1 25 ? 32.798 -1.745 9.931 1.00 0.00 25 ARG A N 9
ATOM 5065 C CA . ARG A 1 25 ? 33.542 -2.307 11.101 1.00 0.00 25 ARG A CA 9
ATOM 5066 C C . ARG A 1 25 ? 34.898 -1.610 11.229 1.00 0.00 25 ARG A C 9
ATOM 5067 O O . ARG A 1 25 ? 35.266 -1.135 12.285 1.00 0.00 25 ARG A O 9
ATOM 5088 N N . LYS A 1 26 ? 35.645 -1.560 10.161 1.00 0.00 26 LYS A N 9
ATOM 5089 C CA . LYS A 1 26 ? 36.986 -0.906 10.195 1.00 0.00 26 LYS A CA 9
ATOM 5090 C C . LYS A 1 26 ? 36.837 0.628 10.130 1.00 0.00 26 LYS A C 9
ATOM 5091 O O . LYS A 1 26 ? 37.637 1.306 9.516 1.00 0.00 26 LYS A O 9
ATOM 5110 N N . LYS A 1 27 ? 35.828 1.184 10.752 1.00 0.00 27 LYS A N 9
ATOM 5111 C CA . LYS A 1 27 ? 35.649 2.662 10.709 1.00 0.00 27 LYS A CA 9
ATOM 5112 C C . LYS A 1 27 ? 36.069 3.272 12.050 1.00 0.00 27 LYS A C 9
ATOM 5113 O O . LYS A 1 27 ? 36.442 4.425 12.126 1.00 0.00 27 LYS A O 9
ATOM 5132 N N . LEU A 1 28 ? 36.011 2.510 13.109 1.00 0.00 28 LEU A N 9
ATOM 5133 C CA . LEU A 1 28 ? 36.407 3.056 14.438 1.00 0.00 28 LEU A CA 9
ATOM 5134 C C . LEU A 1 28 ? 37.115 1.970 15.251 1.00 0.00 28 LEU A C 9
ATOM 5135 O O . LEU A 1 28 ? 37.278 2.087 16.449 1.00 0.00 28 LEU A O 9
ATOM 5151 N N . GLN A 1 29 ? 37.535 0.912 14.613 1.00 0.00 29 GLN A N 9
ATOM 5152 C CA . GLN A 1 29 ? 38.229 -0.177 15.357 1.00 0.00 29 GLN A CA 9
ATOM 5153 C C . GLN A 1 29 ? 39.669 -0.317 14.853 1.00 0.00 29 GLN A C 9
ATOM 5154 O O . GLN A 1 29 ? 40.470 -1.027 15.428 1.00 0.00 29 GLN A O 9
ATOM 5168 N N . ASP A 1 30 ? 40.005 0.352 13.784 1.00 0.00 30 ASP A N 9
ATOM 5169 C CA . ASP A 1 30 ? 41.393 0.252 13.248 1.00 0.00 30 ASP A CA 9
ATOM 5170 C C . ASP A 1 30 ? 42.229 1.422 13.773 1.00 0.00 30 ASP A C 9
ATOM 5171 O O . ASP A 1 30 ? 43.347 1.247 14.215 1.00 0.00 30 ASP A O 9
ATOM 5180 N N . VAL A 1 31 ? 41.690 2.612 13.729 1.00 0.00 31 VAL A N 9
ATOM 5181 C CA . VAL A 1 31 ? 42.444 3.800 14.227 1.00 0.00 31 VAL A CA 9
ATOM 5182 C C . VAL A 1 31 ? 43.910 3.703 13.798 1.00 0.00 31 VAL A C 9
ATOM 5183 O O . VAL A 1 31 ? 44.797 4.194 14.469 1.00 0.00 31 VAL A O 9
ATOM 5196 N N . HIS A 1 32 ? 44.174 3.073 12.687 1.00 0.00 32 HIS A N 9
ATOM 5197 C CA . HIS A 1 32 ? 45.583 2.946 12.220 1.00 0.00 32 HIS A CA 9
ATOM 5198 C C . HIS A 1 32 ? 46.021 4.251 11.552 1.00 0.00 32 HIS A C 9
ATOM 5199 O O . HIS A 1 32 ? 46.888 4.949 12.040 1.00 0.00 32 HIS A O 9
ATOM 5213 N N . ASN A 1 33 ? 45.428 4.589 10.440 1.00 0.00 33 ASN A N 9
ATOM 5214 C CA . ASN A 1 33 ? 45.813 5.850 9.747 1.00 0.00 33 ASN A CA 9
ATOM 5215 C C . ASN A 1 33 ? 45.814 7.002 10.753 1.00 0.00 33 ASN A C 9
ATOM 5216 O O . ASN A 1 33 ? 46.800 7.692 10.920 1.00 0.00 33 ASN A O 9
ATOM 5227 N N . PHE A 1 34 ? 44.716 7.215 11.425 1.00 0.00 34 PHE A N 9
ATOM 5228 C CA . PHE A 1 34 ? 44.653 8.320 12.422 1.00 0.00 34 PHE A CA 9
ATOM 5229 C C . PHE A 1 34 ? 43.384 8.175 13.262 1.00 0.00 34 PHE A C 9
ATOM 5230 O O . PHE A 1 34 ? 42.348 8.645 12.821 1.00 0.00 34 PHE A O 9
ATOM 5248 N N . SER A 1 1 ? 14.796 1.501 -19.856 1.00 0.00 1 SER A N 10
ATOM 5249 C CA . SER A 1 1 ? 16.147 1.046 -20.292 1.00 0.00 1 SER A CA 10
ATOM 5250 C C . SER A 1 1 ? 17.182 2.115 -19.938 1.00 0.00 1 SER A C 10
ATOM 5251 O O . SER A 1 1 ? 18.308 2.080 -20.393 1.00 0.00 1 SER A O 10
ATOM 5261 N N . VAL A 1 2 ? 16.806 3.069 -19.130 1.00 0.00 2 VAL A N 10
ATOM 5262 C CA . VAL A 1 2 ? 17.764 4.146 -18.746 1.00 0.00 2 VAL A CA 10
ATOM 5263 C C . VAL A 1 2 ? 18.528 3.721 -17.488 1.00 0.00 2 VAL A C 10
ATOM 5264 O O . VAL A 1 2 ? 18.317 2.649 -16.956 1.00 0.00 2 VAL A O 10
ATOM 5277 N N . SER A 1 3 ? 19.412 4.553 -17.007 1.00 0.00 3 SER A N 10
ATOM 5278 C CA . SER A 1 3 ? 20.183 4.192 -15.782 1.00 0.00 3 SER A CA 10
ATOM 5279 C C . SER A 1 3 ? 19.419 4.659 -14.547 1.00 0.00 3 SER A C 10
ATOM 5280 O O . SER A 1 3 ? 19.953 4.731 -13.459 1.00 0.00 3 SER A O 10
ATOM 5288 N N . GLU A 1 4 ? 18.167 4.965 -14.711 1.00 0.00 4 GLU A N 10
ATOM 5289 C CA . GLU A 1 4 ? 17.349 5.418 -13.554 1.00 0.00 4 GLU A CA 10
ATOM 5290 C C . GLU A 1 4 ? 16.727 4.192 -12.889 1.00 0.00 4 GLU A C 10
ATOM 5291 O O . GLU A 1 4 ? 16.742 4.049 -11.682 1.00 0.00 4 GLU A O 10
ATOM 5303 N N . ILE A 1 5 ? 16.193 3.299 -13.674 1.00 0.00 5 ILE A N 10
ATOM 5304 C CA . ILE A 1 5 ? 15.583 2.070 -13.104 1.00 0.00 5 ILE A CA 10
ATOM 5305 C C . ILE A 1 5 ? 16.710 1.119 -12.681 1.00 0.00 5 ILE A C 10
ATOM 5306 O O . ILE A 1 5 ? 17.851 1.522 -12.565 1.00 0.00 5 ILE A O 10
ATOM 5322 N N . GLN A 1 6 ? 16.405 -0.131 -12.455 1.00 0.00 6 GLN A N 10
ATOM 5323 C CA . GLN A 1 6 ? 17.463 -1.102 -12.045 1.00 0.00 6 GLN A CA 10
ATOM 5324 C C . GLN A 1 6 ? 17.750 -0.946 -10.548 1.00 0.00 6 GLN A C 10
ATOM 5325 O O . GLN A 1 6 ? 17.394 -1.793 -9.754 1.00 0.00 6 GLN A O 10
ATOM 5339 N N . LEU A 1 7 ? 18.382 0.125 -10.147 1.00 0.00 7 LEU A N 10
ATOM 5340 C CA . LEU A 1 7 ? 18.664 0.305 -8.694 1.00 0.00 7 LEU A CA 10
ATOM 5341 C C . LEU A 1 7 ? 17.347 0.486 -7.951 1.00 0.00 7 LEU A C 10
ATOM 5342 O O . LEU A 1 7 ? 17.266 0.355 -6.746 1.00 0.00 7 LEU A O 10
ATOM 5377 N N . HIS A 1 9 ? 14.715 -1.313 -8.857 1.00 0.00 9 HIS A N 10
ATOM 5378 C CA . HIS A 1 9 ? 14.099 -2.666 -8.902 1.00 0.00 9 HIS A CA 10
ATOM 5379 C C . HIS A 1 9 ? 14.489 -3.446 -7.637 1.00 0.00 9 HIS A C 10
ATOM 5380 O O . HIS A 1 9 ? 13.744 -4.276 -7.154 1.00 0.00 9 HIS A O 10
ATOM 5394 N N . ASN A 1 10 ? 15.651 -3.184 -7.103 1.00 0.00 10 ASN A N 10
ATOM 5395 C CA . ASN A 1 10 ? 16.088 -3.909 -5.876 1.00 0.00 10 ASN A CA 10
ATOM 5396 C C . ASN A 1 10 ? 15.072 -3.672 -4.760 1.00 0.00 10 ASN A C 10
ATOM 5397 O O . ASN A 1 10 ? 14.391 -4.579 -4.321 1.00 0.00 10 ASN A O 10
ATOM 5408 N N . LEU A 1 11 ? 14.968 -2.457 -4.298 1.00 0.00 11 LEU A N 10
ATOM 5409 C CA . LEU A 1 11 ? 14.001 -2.149 -3.207 1.00 0.00 11 LEU A CA 10
ATOM 5410 C C . LEU A 1 11 ? 14.143 -0.680 -2.808 1.00 0.00 11 LEU A C 10
ATOM 5411 O O . LEU A 1 11 ? 14.271 -0.349 -1.647 1.00 0.00 11 LEU A O 10
ATOM 5427 N N . GLY A 1 12 ? 14.124 0.207 -3.764 1.00 0.00 12 GLY A N 10
ATOM 5428 C CA . GLY A 1 12 ? 14.258 1.654 -3.437 1.00 0.00 12 GLY A CA 10
ATOM 5429 C C . GLY A 1 12 ? 15.733 2.059 -3.480 1.00 0.00 12 GLY A C 10
ATOM 5430 O O . GLY A 1 12 ? 16.072 3.165 -3.852 1.00 0.00 12 GLY A O 10
ATOM 5451 N N . HIS A 1 14 ? 19.613 0.066 -1.901 1.00 0.00 14 HIS A N 10
ATOM 5452 C CA . HIS A 1 14 ? 20.435 -1.158 -1.731 1.00 0.00 14 HIS A CA 10
ATOM 5453 C C . HIS A 1 14 ? 21.216 -1.045 -0.422 1.00 0.00 14 HIS A C 10
ATOM 5454 O O . HIS A 1 14 ? 21.667 0.019 -0.045 1.00 0.00 14 HIS A O 10
ATOM 5468 N N . LEU A 1 15 ? 21.373 -2.131 0.277 1.00 0.00 15 LEU A N 10
ATOM 5469 C CA . LEU A 1 15 ? 22.120 -2.089 1.568 1.00 0.00 15 LEU A CA 10
ATOM 5470 C C . LEU A 1 15 ? 23.626 -2.113 1.299 1.00 0.00 15 LEU A C 10
ATOM 5471 O O . LEU A 1 15 ? 24.431 -2.227 2.200 1.00 0.00 15 LEU A O 10
ATOM 5487 N N . ASN A 1 16 ? 24.011 -1.989 0.065 1.00 0.00 16 ASN A N 10
ATOM 5488 C CA . ASN A 1 16 ? 25.462 -1.992 -0.271 1.00 0.00 16 ASN A CA 10
ATOM 5489 C C . ASN A 1 16 ? 26.020 -0.576 -0.109 1.00 0.00 16 ASN A C 10
ATOM 5490 O O . ASN A 1 16 ? 27.217 -0.368 -0.094 1.00 0.00 16 ASN A O 10
ATOM 5501 N N . GLU A 1 17 ? 25.160 0.398 0.012 1.00 0.00 17 GLU A N 10
ATOM 5502 C CA . GLU A 1 17 ? 25.636 1.801 0.173 1.00 0.00 17 GLU A CA 10
ATOM 5503 C C . GLU A 1 17 ? 26.248 1.976 1.565 1.00 0.00 17 GLU A C 10
ATOM 5504 O O . GLU A 1 17 ? 27.298 2.568 1.721 1.00 0.00 17 GLU A O 10
ATOM 5534 N N . GLU A 1 19 ? 27.524 -0.253 3.244 1.00 0.00 19 GLU A N 10
ATOM 5535 C CA . GLU A 1 19 ? 28.403 -1.435 3.463 1.00 0.00 19 GLU A CA 10
ATOM 5536 C C . GLU A 1 19 ? 29.868 -1.014 3.324 1.00 0.00 19 GLU A C 10
ATOM 5537 O O . GLU A 1 19 ? 30.746 -1.564 3.959 1.00 0.00 19 GLU A O 10
ATOM 5549 N N . ARG A 1 20 ? 30.137 -0.041 2.497 1.00 0.00 20 ARG A N 10
ATOM 5550 C CA . ARG A 1 20 ? 31.544 0.419 2.317 1.00 0.00 20 ARG A CA 10
ATOM 5551 C C . ARG A 1 20 ? 31.840 1.522 3.317 1.00 0.00 20 ARG A C 10
ATOM 5552 O O . ARG A 1 20 ? 32.710 1.375 4.130 1.00 0.00 20 ARG A O 10
ATOM 5573 N N . VAL A 1 21 ? 31.113 2.610 3.325 1.00 0.00 21 VAL A N 10
ATOM 5574 C CA . VAL A 1 21 ? 31.411 3.648 4.362 1.00 0.00 21 VAL A CA 10
ATOM 5575 C C . VAL A 1 21 ? 31.599 2.909 5.687 1.00 0.00 21 VAL A C 10
ATOM 5576 O O . VAL A 1 21 ? 32.351 3.315 6.551 1.00 0.00 21 VAL A O 10
ATOM 5589 N N . GLU A 1 22 ? 30.960 1.774 5.799 1.00 0.00 22 GLU A N 10
ATOM 5590 C CA . GLU A 1 22 ? 31.124 0.920 6.997 1.00 0.00 22 GLU A CA 10
ATOM 5591 C C . GLU A 1 22 ? 32.558 0.423 7.013 1.00 0.00 22 GLU A C 10
ATOM 5592 O O . GLU A 1 22 ? 33.369 0.791 7.834 1.00 0.00 22 GLU A O 10
ATOM 5604 N N . TRP A 1 23 ? 32.836 -0.456 6.103 1.00 0.00 23 TRP A N 10
ATOM 5605 C CA . TRP A 1 23 ? 34.169 -1.059 6.018 1.00 0.00 23 TRP A CA 10
ATOM 5606 C C . TRP A 1 23 ? 35.181 0.057 5.828 1.00 0.00 23 TRP A C 10
ATOM 5607 O O . TRP A 1 23 ? 36.087 0.226 6.619 1.00 0.00 23 TRP A O 10
ATOM 5628 N N . LEU A 1 24 ? 35.031 0.821 4.804 1.00 0.00 24 LEU A N 10
ATOM 5629 C CA . LEU A 1 24 ? 35.961 1.947 4.553 1.00 0.00 24 LEU A CA 10
ATOM 5630 C C . LEU A 1 24 ? 36.323 2.649 5.868 1.00 0.00 24 LEU A C 10
ATOM 5631 O O . LEU A 1 24 ? 37.403 3.187 6.013 1.00 0.00 24 LEU A O 10
ATOM 5647 N N . ARG A 1 25 ? 35.438 2.648 6.830 1.00 0.00 25 ARG A N 10
ATOM 5648 C CA . ARG A 1 25 ? 35.754 3.316 8.128 1.00 0.00 25 ARG A CA 10
ATOM 5649 C C . ARG A 1 25 ? 37.030 2.705 8.709 1.00 0.00 25 ARG A C 10
ATOM 5650 O O . ARG A 1 25 ? 37.974 3.399 9.032 1.00 0.00 25 ARG A O 10
ATOM 5671 N N . LYS A 1 26 ? 37.064 1.409 8.842 1.00 0.00 26 LYS A N 10
ATOM 5672 C CA . LYS A 1 26 ? 38.274 0.744 9.398 1.00 0.00 26 LYS A CA 10
ATOM 5673 C C . LYS A 1 26 ? 39.492 1.102 8.538 1.00 0.00 26 LYS A C 10
ATOM 5674 O O . LYS A 1 26 ? 40.619 1.056 8.989 1.00 0.00 26 LYS A O 10
ATOM 5693 N N . LYS A 1 27 ? 39.271 1.451 7.299 1.00 0.00 27 LYS A N 10
ATOM 5694 C CA . LYS A 1 27 ? 40.410 1.805 6.405 1.00 0.00 27 LYS A CA 10
ATOM 5695 C C . LYS A 1 27 ? 41.224 2.940 7.029 1.00 0.00 27 LYS A C 10
ATOM 5696 O O . LYS A 1 27 ? 42.431 2.992 6.904 1.00 0.00 27 LYS A O 10
ATOM 5715 N N . LEU A 1 28 ? 40.574 3.852 7.698 1.00 0.00 28 LEU A N 10
ATOM 5716 C CA . LEU A 1 28 ? 41.312 4.984 8.326 1.00 0.00 28 LEU A CA 10
ATOM 5717 C C . LEU A 1 28 ? 41.750 4.593 9.738 1.00 0.00 28 LEU A C 10
ATOM 5718 O O . LEU A 1 28 ? 42.867 4.845 10.143 1.00 0.00 28 LEU A O 10
ATOM 5734 N N . GLN A 1 29 ? 40.879 3.983 10.494 1.00 0.00 29 GLN A N 10
ATOM 5735 C CA . GLN A 1 29 ? 41.250 3.584 11.880 1.00 0.00 29 GLN A CA 10
ATOM 5736 C C . GLN A 1 29 ? 41.888 2.193 11.866 1.00 0.00 29 GLN A C 10
ATOM 5737 O O . GLN A 1 29 ? 41.829 1.465 12.837 1.00 0.00 29 GLN A O 10
ATOM 5751 N N . ASP A 1 30 ? 42.505 1.819 10.778 1.00 0.00 30 ASP A N 10
ATOM 5752 C CA . ASP A 1 30 ? 43.150 0.479 10.715 1.00 0.00 30 ASP A CA 10
ATOM 5753 C C . ASP A 1 30 ? 44.475 0.526 11.478 1.00 0.00 30 ASP A C 10
ATOM 5754 O O . ASP A 1 30 ? 44.772 -0.336 12.279 1.00 0.00 30 ASP A O 10
ATOM 5763 N N . VAL A 1 31 ? 45.272 1.532 11.235 1.00 0.00 31 VAL A N 10
ATOM 5764 C CA . VAL A 1 31 ? 46.576 1.640 11.945 1.00 0.00 31 VAL A CA 10
ATOM 5765 C C . VAL A 1 31 ? 47.525 0.556 11.437 1.00 0.00 31 VAL A C 10
ATOM 5766 O O . VAL A 1 31 ? 47.184 -0.609 11.393 1.00 0.00 31 VAL A O 10
ATOM 5779 N N . HIS A 1 32 ? 48.718 0.925 11.061 1.00 0.00 32 HIS A N 10
ATOM 5780 C CA . HIS A 1 32 ? 49.680 -0.097 10.569 1.00 0.00 32 HIS A CA 10
ATOM 5781 C C . HIS A 1 32 ? 49.669 -1.282 11.537 1.00 0.00 32 HIS A C 10
ATOM 5782 O O . HIS A 1 32 ? 49.581 -2.423 11.131 1.00 0.00 32 HIS A O 10
ATOM 5796 N N . ASN A 1 33 ? 49.739 -1.008 12.815 1.00 0.00 33 ASN A N 10
ATOM 5797 C CA . ASN A 1 33 ? 49.716 -2.100 13.834 1.00 0.00 33 ASN A CA 10
ATOM 5798 C C . ASN A 1 33 ? 50.472 -3.326 13.317 1.00 0.00 33 ASN A C 10
ATOM 5799 O O . ASN A 1 33 ? 49.894 -4.217 12.726 1.00 0.00 33 ASN A O 10
ATOM 5810 N N . PHE A 1 34 ? 51.756 -3.385 13.536 1.00 0.00 34 PHE A N 10
ATOM 5811 C CA . PHE A 1 34 ? 52.533 -4.561 13.057 1.00 0.00 34 PHE A CA 10
ATOM 5812 C C . PHE A 1 34 ? 52.236 -4.795 11.574 1.00 0.00 34 PHE A C 10
ATOM 5813 O O . PHE A 1 34 ? 51.436 -5.668 11.281 1.00 0.00 34 PHE A O 10
#

Secondary structure (DSSP, 8-state):
---GGG------TT--HHHHHHHIIIIIT--